Protein AF-A0A2P6VSI0-F1 (afdb_monomer)

Nearest PDB structures (foldseek):
  4owx-assembly1_A  TM=4.668E-01  e=5.238E-01  Homo sapiens
  6zs9-assembly1_A4  TM=4.949E-01  e=7.188E+00  Homo sapiens
  4uf7-assembly2_A  TM=3.707E-01  e=9.906E+00  Ghana virus

Radius of gyration: 21.73 Å; Cα contacts (8 Å, |Δi|>4): 404; chains: 1; bounding box: 49×88×44 Å

Organism: NCBI:txid554055

pLDDT: mean 84.74, std 21.22, range [31.88, 98.62]

Sequence (220 aa):
MTAAPVEAPEEAPRLLGRRLAQSPPSVPLLPSGTDPLSGAPPGAQIVTTTTTGAFPSDAQVKTSTALGGIATTCDKYDPGTGEWARDPSVRYDASGGSTPDAQAVSKLVQTICNGTAREAGKQVLDGIQAGGSQADVAVAALFQQAPSQCSNAGDDAYVTAADAVNTGAVADLQATQAFFTNLVAAANSVGLPMCMSIAVLDKEGKTVLDSFEYHTGTAL

Mean predicted aligned error: 9.61 Å

Foldseek 3Di:
DDDDDDDDDDDDDDDDDDDDDDDPPPDPDDDPDDPPPPPFDPFKDKDWPDDDDDDDQLKFKDKDKWWDDAWTFEWDQDLVVRDTHTDPPWIFWADAADDADPVLLVVLLCCLAPHDLLRSLVQLLVQLLVADSSLLSSLCNLPPPNCVPHPCSSVSSVVNNQCVQHVGGPVSVVSNVSSLSSNQSSCSNNGIWMKMKMFIGDNVSNDGPIMMMITGGDID

Solvent-accessible surface area (backbone atoms only — not comparable to full-atom values): 12160 Å² total; per-residue (Å²): 140,82,86,80,84,84,84,79,84,84,82,78,83,81,80,82,76,80,78,74,84,73,76,78,79,84,72,77,81,74,79,93,80,66,73,86,70,83,73,66,60,94,53,46,44,76,52,69,60,87,67,96,72,86,75,60,88,63,20,31,42,47,75,51,78,32,79,27,88,72,45,17,38,46,51,45,77,37,45,91,80,68,44,75,42,77,42,84,88,47,35,20,29,30,80,32,77,54,79,54,62,65,68,61,21,51,54,48,29,49,34,32,61,73,49,50,43,67,60,23,3,49,54,39,38,54,19,26,72,69,25,70,70,43,8,29,24,31,44,46,18,45,73,67,47,20,54,80,75,32,63,62,33,26,56,44,14,49,52,44,29,49,50,75,33,42,82,34,43,45,87,27,46,68,53,37,51,52,46,46,53,28,44,25,36,17,24,14,37,50,36,38,8,31,16,34,22,40,39,35,19,39,73,83,51,60,44,78,71,40,46,38,41,35,28,8,32,57,80,104

Secondary structure (DSSP, 8-state):
--PPP-PPPPPPPP-------PPPP------TTS-TTTTPPTT-EEEE----SPPPTT-EEEEEEEE-SS-B--EEEETTTTEEEE-TT--B---------HHHHHHHHHHHHHS-HHHHHHHHHHHHHH-HHHHHHHHIIIIIIHHHHSTTHHHHHHHHHHHTT-SSBGGGHHHHHHHHHHHHHHHHHTT--EEEEEEEE-TTS-SEEEEEEEESS-B-

Structure (mmCIF, N/CA/C/O backbone):
data_AF-A0A2P6VSI0-F1
#
_entry.id   AF-A0A2P6VSI0-F1
#
loop_
_atom_site.group_PDB
_atom_site.id
_atom_site.type_symbol
_atom_site.label_atom_id
_atom_site.label_alt_id
_atom_site.label_comp_id
_atom_site.label_asym_id
_atom_site.label_entity_id
_atom_site.label_seq_id
_atom_site.pdbx_PDB_ins_code
_atom_site.Cartn_x
_atom_site.Cartn_y
_atom_site.Cartn_z
_atom_site.occupancy
_atom_site.B_iso_or_equiv
_atom_site.auth_seq_id
_atom_site.auth_comp_id
_atom_site.auth_asym_id
_atom_site.auth_atom_id
_atom_site.pdbx_PDB_model_num
ATOM 1 N N . MET A 1 1 ? 17.417 65.107 12.292 1.00 56.34 1 MET A N 1
ATOM 2 C CA . MET A 1 1 ? 17.074 63.882 13.044 1.00 56.34 1 MET A CA 1
ATOM 3 C C . MET A 1 1 ? 17.463 62.720 12.155 1.00 56.34 1 MET A C 1
ATOM 5 O O . MET A 1 1 ? 16.783 62.472 11.172 1.00 56.34 1 MET A O 1
ATOM 9 N N . THR A 1 2 ? 18.626 62.129 12.411 1.00 56.50 2 THR A N 1
ATOM 10 C CA . THR A 1 2 ? 19.255 61.135 11.532 1.00 56.50 2 THR A CA 1
ATOM 11 C C . THR A 1 2 ? 19.196 59.799 12.261 1.00 56.50 2 THR A C 1
ATOM 13 O O . THR A 1 2 ? 19.748 59.686 13.352 1.00 56.50 2 THR A O 1
ATOM 16 N N . ALA A 1 3 ? 18.450 58.837 11.719 1.00 53.09 3 ALA A N 1
ATOM 17 C CA . ALA A 1 3 ? 18.319 57.506 12.302 1.00 53.09 3 ALA A CA 1
ATOM 18 C C . ALA A 1 3 ? 19.607 56.702 12.067 1.00 53.09 3 ALA A C 1
ATOM 20 O O . ALA A 1 3 ? 20.130 56.684 10.953 1.00 53.09 3 ALA A O 1
ATOM 21 N N . ALA A 1 4 ? 20.121 56.073 13.124 1.00 62.62 4 ALA A N 1
ATOM 22 C CA . ALA A 1 4 ? 21.254 55.158 13.054 1.00 62.62 4 ALA A CA 1
ATOM 23 C C . ALA A 1 4 ? 20.819 53.796 12.470 1.00 62.62 4 ALA A C 1
ATOM 25 O O . ALA A 1 4 ? 19.675 53.385 12.692 1.00 62.62 4 ALA A O 1
ATOM 26 N N . PRO A 1 5 ? 21.697 53.093 11.732 1.00 64.00 5 PRO A N 1
ATOM 27 C CA . PRO A 1 5 ? 21.398 51.773 11.190 1.00 64.00 5 PRO A CA 1
ATOM 28 C C . PRO A 1 5 ? 21.430 50.698 12.285 1.00 64.00 5 PRO A C 1
ATOM 30 O O . PRO A 1 5 ? 22.286 50.711 13.166 1.00 64.00 5 PRO A O 1
ATOM 33 N N . VAL A 1 6 ? 20.476 49.771 12.211 1.00 67.88 6 VAL A N 1
ATOM 34 C CA . VAL A 1 6 ? 20.381 48.577 13.060 1.00 67.88 6 VAL A CA 1
ATOM 35 C C . VAL A 1 6 ? 21.291 47.501 12.464 1.00 67.88 6 VAL A C 1
ATOM 37 O O . VAL A 1 6 ? 21.036 47.030 11.356 1.00 67.88 6 VAL A O 1
ATOM 40 N N . GLU A 1 7 ? 22.357 47.136 13.177 1.00 60.75 7 GLU A N 1
ATOM 41 C CA . GLU A 1 7 ? 23.198 45.980 12.847 1.00 60.75 7 GLU A CA 1
ATOM 42 C C . GLU A 1 7 ? 22.437 44.673 13.118 1.00 60.75 7 GLU A C 1
ATOM 44 O O . GLU A 1 7 ? 21.821 44.492 14.171 1.00 60.75 7 GLU A O 1
ATOM 49 N N . ALA A 1 8 ? 22.460 43.770 12.137 1.00 61.88 8 ALA A N 1
ATOM 50 C CA . ALA A 1 8 ? 21.899 42.428 12.239 1.00 61.88 8 ALA A CA 1
ATOM 51 C C . ALA A 1 8 ? 22.848 41.503 13.031 1.00 61.88 8 ALA A C 1
ATOM 53 O O . ALA A 1 8 ? 24.065 41.651 12.912 1.00 61.88 8 ALA A O 1
ATOM 54 N N . PRO A 1 9 ? 22.328 40.540 13.815 1.00 57.38 9 PRO A N 1
ATOM 55 C CA . PRO A 1 9 ? 23.164 39.625 14.579 1.00 57.38 9 PRO A CA 1
ATOM 56 C C . PRO A 1 9 ? 23.866 38.593 13.686 1.00 57.38 9 PRO A C 1
ATOM 58 O O . PRO A 1 9 ? 23.264 37.974 12.809 1.00 57.38 9 PRO A O 1
ATOM 61 N N . GLU A 1 10 ? 25.153 38.423 13.974 1.00 54.06 10 GLU A N 1
ATOM 62 C CA . GLU A 1 10 ? 26.110 37.489 13.390 1.00 54.06 10 GLU A CA 1
ATOM 63 C C . GLU A 1 10 ? 25.661 36.025 13.588 1.00 54.06 10 GLU A C 1
ATOM 65 O O . GLU A 1 10 ? 25.409 35.570 14.707 1.00 54.06 10 GLU A O 1
ATOM 70 N N . GLU A 1 11 ? 25.522 35.289 12.484 1.00 41.94 11 GLU A N 1
ATOM 71 C CA . GLU A 1 11 ? 25.089 33.891 12.455 1.00 41.94 11 GLU A CA 1
ATOM 72 C C . GLU A 1 11 ? 26.243 32.967 12.891 1.00 41.94 11 GLU A C 1
ATOM 74 O O . GLU A 1 11 ? 27.311 32.939 12.278 1.00 41.94 11 GLU A O 1
ATOM 79 N N . ALA A 1 12 ? 26.041 32.199 13.965 1.00 48.06 12 ALA A N 1
ATOM 80 C CA . ALA A 1 12 ? 27.044 31.275 14.490 1.00 48.06 12 ALA A CA 1
ATOM 81 C C . ALA A 1 12 ? 27.257 30.050 13.565 1.00 48.06 12 ALA A C 1
ATOM 83 O O . ALA A 1 12 ? 26.292 29.509 13.013 1.00 48.06 12 ALA A O 1
ATOM 84 N N . PRO A 1 13 ? 28.496 29.536 13.433 1.00 43.06 13 PRO A N 1
ATOM 85 C CA . PRO A 1 13 ? 28.803 28.416 12.551 1.00 43.06 13 PRO A CA 1
ATOM 86 C C . PRO A 1 13 ? 28.188 27.099 13.051 1.00 43.06 13 PRO A C 1
ATOM 88 O O . PRO A 1 13 ? 28.445 26.637 14.165 1.00 43.06 13 PRO A O 1
ATOM 91 N N . ARG A 1 14 ? 27.395 26.455 12.184 1.00 40.69 14 ARG A N 1
ATOM 92 C CA . ARG A 1 14 ? 26.835 25.115 12.403 1.00 40.69 14 ARG A CA 1
ATOM 93 C C . ARG A 1 14 ? 27.952 24.067 12.438 1.00 40.69 14 ARG A C 1
ATOM 95 O O . ARG A 1 14 ? 28.618 23.810 11.437 1.00 40.69 14 ARG A O 1
ATOM 102 N N . LEU A 1 15 ? 28.114 23.426 13.593 1.00 34.75 15 LEU A N 1
ATOM 103 C CA . LEU A 1 15 ? 28.969 22.256 13.785 1.00 34.75 15 LEU A CA 1
ATOM 104 C C . LEU A 1 15 ? 28.468 21.078 12.933 1.00 34.75 15 LEU A C 1
ATOM 106 O O . LEU A 1 15 ? 27.416 20.494 13.194 1.00 34.75 15 LEU A O 1
ATOM 110 N N . LEU A 1 16 ? 29.260 20.716 11.924 1.00 36.34 16 LEU A N 1
ATOM 111 C CA . LEU A 1 16 ? 29.156 19.471 11.165 1.00 36.34 16 LEU A CA 1
ATOM 112 C C . LEU A 1 16 ? 29.452 18.281 12.090 1.00 36.34 16 LEU A C 1
ATOM 114 O O . LEU A 1 16 ? 30.600 17.888 12.300 1.00 36.34 16 LEU A O 1
ATOM 118 N N . GLY A 1 17 ? 28.394 17.697 12.649 1.00 33.34 17 GLY A N 1
ATOM 119 C CA . GLY A 1 17 ? 28.451 16.412 13.334 1.00 33.34 17 GLY A CA 1
ATOM 120 C C . GLY A 1 17 ? 28.783 15.292 12.348 1.00 33.34 17 GLY A C 1
ATOM 121 O O . GLY A 1 17 ? 27.955 14.913 11.520 1.00 33.34 17 GLY A O 1
ATOM 122 N N . ARG A 1 18 ? 30.000 14.748 12.455 1.00 33.41 18 ARG A N 1
ATOM 123 C CA . ARG A 1 18 ? 30.414 13.476 11.846 1.00 33.41 18 ARG A CA 1
ATOM 124 C C . ARG A 1 18 ? 29.395 12.385 12.198 1.00 33.41 18 ARG A C 1
ATOM 126 O O . ARG A 1 18 ? 29.361 11.919 13.334 1.00 33.41 18 ARG A O 1
ATOM 133 N N . ARG A 1 19 ? 28.601 11.939 11.220 1.00 35.75 19 ARG A N 1
ATOM 134 C CA . ARG A 1 19 ? 27.904 10.651 11.304 1.00 35.75 19 ARG A CA 1
ATOM 135 C C . ARG A 1 19 ? 28.957 9.554 11.196 1.00 35.75 19 ARG A C 1
ATOM 137 O O . ARG A 1 19 ? 29.567 9.378 10.146 1.00 35.75 19 ARG A O 1
ATOM 144 N N . LEU A 1 20 ? 29.194 8.849 12.297 1.00 37.31 20 LEU A N 1
ATOM 145 C CA . LEU A 1 20 ? 29.837 7.543 12.251 1.00 37.31 20 LE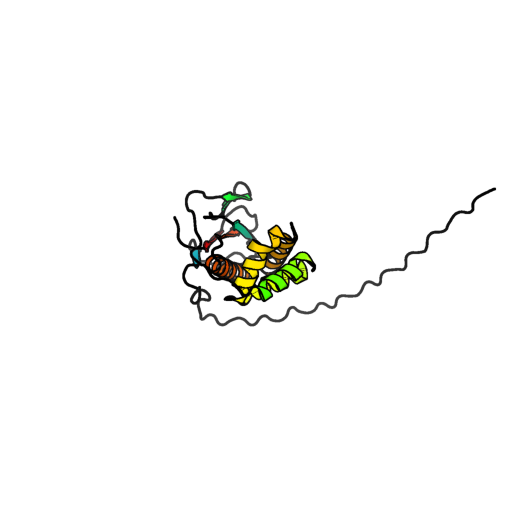U A CA 1
ATOM 146 C C . LEU A 1 20 ? 28.913 6.622 11.449 1.00 37.31 20 LEU A C 1
ATOM 148 O O . LEU A 1 20 ? 27.721 6.539 11.748 1.00 37.31 20 LEU A O 1
ATOM 152 N N . ALA A 1 21 ? 29.452 5.984 10.412 1.00 34.09 21 ALA A N 1
ATOM 153 C CA . ALA A 1 21 ? 28.763 4.936 9.680 1.00 34.09 21 ALA A CA 1
ATOM 154 C C . ALA A 1 21 ? 28.427 3.807 10.665 1.00 34.09 21 ALA A C 1
ATOM 156 O O . ALA A 1 21 ? 29.306 3.055 11.083 1.00 34.09 21 ALA A O 1
ATOM 157 N N . GLN A 1 22 ? 27.167 3.733 11.089 1.00 33.56 22 GLN A N 1
ATOM 158 C CA . GLN A 1 22 ? 26.636 2.531 11.710 1.00 33.56 22 GLN A CA 1
ATOM 159 C C . GLN A 1 22 ? 26.494 1.500 10.597 1.00 33.56 22 GLN A C 1
ATOM 161 O O . GLN A 1 22 ? 25.770 1.728 9.628 1.00 33.56 22 GLN A O 1
ATOM 166 N N . SER A 1 23 ? 27.223 0.393 10.722 1.00 33.06 23 SER A N 1
ATOM 167 C CA . SER A 1 23 ? 26.984 -0.790 9.904 1.00 33.06 23 SER A CA 1
ATOM 168 C C . SER A 1 23 ? 25.500 -1.158 9.995 1.00 33.06 23 SER A C 1
ATOM 170 O O . SER A 1 23 ? 24.951 -1.128 11.104 1.00 33.06 23 SER A O 1
ATOM 172 N N . PRO A 1 24 ? 24.836 -1.486 8.874 1.00 36.12 24 PRO A N 1
ATOM 173 C CA . PRO A 1 24 ? 23.462 -1.957 8.923 1.00 36.12 24 PRO A CA 1
ATOM 174 C C . PRO A 1 24 ? 23.392 -3.198 9.827 1.00 36.12 24 PRO A C 1
ATOM 176 O O . PRO A 1 24 ? 24.322 -4.013 9.811 1.00 36.12 24 PRO A O 1
ATOM 179 N N . PRO A 1 25 ? 22.336 -3.347 10.645 1.00 38.03 25 PRO A N 1
ATOM 180 C CA . PRO A 1 25 ? 22.135 -4.573 11.398 1.00 38.03 25 PRO A CA 1
ATOM 181 C C . PRO A 1 25 ? 22.060 -5.743 10.415 1.00 38.03 25 PRO A C 1
ATOM 183 O O . PRO A 1 25 ? 21.325 -5.689 9.430 1.00 38.03 25 PRO A O 1
ATOM 186 N N . SER A 1 26 ? 22.836 -6.794 10.676 1.00 32.06 26 SER A N 1
ATOM 187 C CA . SER A 1 26 ? 22.746 -8.048 9.937 1.00 32.06 26 SER A CA 1
ATOM 188 C C . SER A 1 26 ? 21.328 -8.598 10.083 1.00 32.06 26 SER A C 1
ATOM 190 O O . SER A 1 26 ? 20.954 -9.071 11.157 1.00 32.06 26 SER A O 1
ATOM 192 N N . VAL A 1 27 ? 20.532 -8.507 9.019 1.00 37.84 27 VAL A N 1
ATOM 193 C CA . VAL A 1 27 ? 19.222 -9.156 8.950 1.00 37.84 27 VAL A CA 1
ATOM 194 C C . VAL A 1 27 ? 19.474 -10.668 8.960 1.00 37.84 27 VAL A C 1
ATOM 196 O O . VAL A 1 27 ? 20.244 -11.151 8.125 1.00 37.84 27 VAL A O 1
ATOM 199 N N . PRO A 1 28 ? 18.897 -11.432 9.902 1.00 34.00 28 PRO A N 1
ATOM 200 C CA . PRO A 1 28 ? 18.995 -12.882 9.873 1.00 34.00 28 PRO A CA 1
ATOM 201 C C . PRO A 1 28 ? 18.396 -13.391 8.559 1.00 34.00 28 PRO A C 1
ATOM 203 O O . PRO A 1 28 ? 17.243 -13.093 8.250 1.00 34.00 28 PRO A O 1
ATOM 206 N N . LEU A 1 29 ? 19.171 -14.159 7.793 1.00 31.88 29 LEU A N 1
ATOM 207 C CA . LEU A 1 29 ? 18.649 -14.951 6.682 1.00 31.88 29 LEU A CA 1
ATOM 208 C C . LEU A 1 29 ? 17.571 -15.887 7.241 1.00 31.88 29 LEU A C 1
ATOM 210 O O . LEU A 1 29 ? 17.874 -16.805 8.005 1.00 31.88 29 LEU A O 1
ATOM 214 N N . LEU A 1 30 ? 16.310 -15.614 6.901 1.00 35.38 30 LEU A N 1
ATOM 215 C CA . LEU A 1 30 ? 15.195 -16.495 7.226 1.00 35.38 30 LEU A CA 1
ATOM 216 C C . LEU A 1 30 ? 15.408 -17.856 6.540 1.00 35.38 30 LEU A C 1
ATOM 218 O O . LEU A 1 30 ? 15.868 -17.901 5.395 1.00 35.38 30 LEU A O 1
ATOM 222 N N . PRO A 1 31 ? 15.093 -18.972 7.219 1.00 34.22 31 PRO A N 1
ATOM 223 C CA . PRO A 1 31 ? 15.230 -20.301 6.645 1.00 34.22 31 PRO A CA 1
ATOM 224 C C . PRO A 1 31 ? 14.341 -20.445 5.405 1.00 34.22 31 PRO A C 1
ATOM 226 O O . PRO A 1 31 ? 13.139 -20.182 5.442 1.00 34.22 31 PRO A O 1
ATOM 229 N N . SER A 1 32 ? 14.937 -20.903 4.307 1.00 42.91 32 SER A N 1
ATOM 230 C CA . SER A 1 32 ? 14.236 -21.323 3.094 1.00 42.91 32 SER A CA 1
ATOM 231 C C . SER A 1 32 ? 13.395 -22.565 3.413 1.00 42.91 32 SER A C 1
ATOM 233 O O . SER A 1 32 ? 13.908 -23.680 3.356 1.00 42.91 32 SER A O 1
ATOM 235 N N . GLY A 1 33 ? 12.139 -22.409 3.843 1.00 42.50 33 GLY A N 1
ATOM 236 C CA . GLY A 1 33 ? 11.370 -23.591 4.255 1.00 42.50 33 GLY A CA 1
ATOM 237 C C . GLY A 1 33 ? 9.879 -23.458 4.544 1.00 42.50 33 GLY A C 1
ATOM 238 O O . GLY A 1 33 ? 9.234 -24.484 4.726 1.00 42.50 33 GLY A O 1
ATOM 239 N N . THR A 1 34 ? 9.292 -22.266 4.550 1.00 39.78 34 THR A N 1
ATOM 240 C CA . THR A 1 34 ? 7.833 -22.120 4.658 1.00 39.78 34 THR A CA 1
ATOM 241 C C . THR A 1 34 ? 7.395 -21.033 3.707 1.00 39.78 34 THR A C 1
ATOM 243 O O . THR A 1 34 ? 7.845 -19.900 3.849 1.00 39.78 34 THR A O 1
ATOM 246 N N . ASP A 1 35 ? 6.558 -21.397 2.740 1.00 45.72 35 ASP A N 1
ATOM 247 C CA . ASP A 1 35 ? 5.912 -20.458 1.833 1.00 45.72 35 ASP A CA 1
ATOM 248 C C . ASP A 1 35 ? 5.174 -19.415 2.695 1.00 45.72 35 ASP A C 1
ATOM 250 O O . ASP A 1 35 ? 4.206 -19.775 3.378 1.00 45.72 35 ASP A O 1
ATOM 254 N N . PRO A 1 36 ? 5.656 -18.159 2.776 1.00 45.22 36 PRO A N 1
ATOM 255 C CA . PRO A 1 36 ? 5.111 -17.159 3.698 1.00 45.22 36 PRO A CA 1
ATOM 256 C C . PRO A 1 36 ? 3.646 -16.812 3.382 1.00 45.22 36 PRO A C 1
ATOM 258 O O . PRO A 1 36 ? 2.992 -16.125 4.161 1.00 45.22 36 PRO A O 1
ATOM 261 N N . LEU A 1 37 ? 3.118 -17.326 2.269 1.00 47.59 37 LEU A N 1
ATOM 262 C CA . LEU A 1 37 ? 1.754 -17.139 1.794 1.00 47.59 37 LEU A CA 1
ATOM 263 C C . LEU A 1 37 ? 0.749 -18.170 2.339 1.00 47.59 37 LEU A C 1
ATOM 265 O O . LEU A 1 37 ? -0.454 -17.998 2.164 1.00 47.59 37 LEU A O 1
ATOM 269 N N . SER A 1 38 ? 1.193 -19.219 3.042 1.00 46.41 38 SER A N 1
ATOM 270 C CA . SER A 1 38 ? 0.311 -20.318 3.489 1.00 46.41 38 SER A CA 1
ATOM 271 C C . SER A 1 38 ? -0.606 -19.972 4.685 1.00 46.41 38 SER A C 1
ATOM 273 O O . SER A 1 38 ? -1.331 -20.824 5.192 1.00 46.41 38 SER A O 1
ATOM 275 N N . GLY A 1 39 ? -0.586 -18.718 5.155 1.00 47.03 39 GLY A N 1
ATOM 276 C CA . GLY A 1 39 ? -1.391 -18.228 6.283 1.00 47.03 39 GLY A CA 1
ATOM 277 C C . GLY A 1 39 ? -2.347 -17.080 5.949 1.00 47.03 39 GLY A C 1
ATOM 278 O O . GLY A 1 39 ? -2.861 -16.453 6.875 1.00 47.03 39 GLY A O 1
ATOM 279 N N . ALA A 1 40 ? -2.563 -16.764 4.666 1.00 51.66 40 ALA A N 1
ATOM 280 C CA . ALA A 1 40 ? -3.455 -15.672 4.288 1.00 51.66 40 ALA A CA 1
ATOM 281 C C . ALA A 1 40 ? -4.892 -15.943 4.789 1.00 51.66 40 ALA A C 1
ATOM 283 O O . ALA A 1 40 ? -5.400 -17.058 4.624 1.00 51.66 40 ALA A O 1
ATOM 284 N N . PRO A 1 41 ? -5.566 -14.960 5.417 1.00 54.00 41 PRO A N 1
ATOM 285 C CA . PRO A 1 41 ? -6.951 -15.128 5.832 1.00 54.00 41 PRO A CA 1
ATOM 286 C C . PRO A 1 41 ? -7.857 -15.392 4.616 1.00 54.00 41 PRO A C 1
ATOM 288 O O . PRO A 1 41 ? -7.562 -14.929 3.510 1.00 54.00 41 PRO A O 1
ATOM 291 N N . PRO A 1 42 ? -8.975 -16.121 4.801 1.00 56.69 42 PRO A N 1
ATOM 292 C CA . PRO A 1 42 ? -9.879 -16.448 3.708 1.00 56.69 42 PRO A CA 1
ATOM 293 C C . PRO A 1 42 ? -10.358 -15.177 2.986 1.00 56.69 42 PRO A C 1
ATOM 295 O O . PRO A 1 42 ? -10.942 -14.290 3.607 1.00 56.69 42 PRO A O 1
ATOM 298 N N . GLY A 1 43 ? -10.123 -15.104 1.673 1.00 60.28 43 GLY A N 1
ATOM 299 C CA . GLY A 1 43 ? -10.679 -14.067 0.794 1.00 60.28 43 GLY A CA 1
ATOM 300 C C . GLY A 1 43 ? -9.691 -13.031 0.253 1.00 60.28 43 GLY A C 1
ATOM 301 O O . GLY A 1 43 ? -10.039 -12.362 -0.711 1.00 60.28 43 GLY A O 1
ATOM 302 N N . ALA A 1 44 ? -8.471 -12.921 0.786 1.00 67.12 44 ALA A N 1
ATOM 303 C CA . ALA A 1 44 ? -7.405 -12.197 0.088 1.00 67.12 44 ALA A CA 1
ATOM 304 C C . ALA A 1 44 ? -6.799 -13.112 -0.980 1.00 67.12 44 ALA A C 1
ATOM 306 O O . ALA A 1 44 ? -6.392 -14.233 -0.670 1.00 67.12 44 ALA A O 1
ATOM 307 N N . GLN A 1 45 ? -6.765 -12.654 -2.228 1.00 75.75 45 GLN A N 1
ATOM 308 C CA . GLN A 1 45 ? -6.203 -13.422 -3.335 1.00 75.75 45 GLN A CA 1
ATOM 309 C C . GLN A 1 45 ? -4.928 -12.746 -3.830 1.00 75.75 45 GLN A C 1
ATOM 311 O O . GLN A 1 45 ? -4.846 -11.519 -3.926 1.00 75.75 45 GLN A O 1
ATOM 316 N N . ILE A 1 46 ? -3.935 -13.575 -4.138 1.00 76.00 46 ILE A N 1
ATOM 317 C CA . ILE A 1 46 ? -2.698 -13.160 -4.790 1.00 76.00 46 ILE A CA 1
ATOM 318 C C . ILE A 1 46 ? -2.725 -13.784 -6.174 1.00 76.00 46 ILE A C 1
ATOM 320 O O . ILE A 1 46 ? -2.698 -15.010 -6.306 1.00 76.00 46 ILE A O 1
ATOM 324 N N . VAL A 1 47 ? -2.785 -12.943 -7.201 1.00 74.31 47 VAL A N 1
ATOM 325 C CA . VAL A 1 47 ? -2.641 -13.389 -8.583 1.00 74.31 47 VAL A CA 1
ATOM 326 C C . VAL A 1 47 ? -1.221 -13.064 -9.017 1.00 74.31 47 VAL A C 1
ATOM 328 O O . VAL A 1 47 ? -0.853 -11.908 -9.219 1.00 74.31 47 VAL A O 1
ATOM 331 N N . THR A 1 48 ? -0.411 -14.111 -9.145 1.00 67.81 48 THR A N 1
ATOM 332 C CA . THR A 1 48 ? 0.948 -14.014 -9.680 1.00 67.81 48 THR A CA 1
ATOM 333 C C . THR A 1 48 ? 0.939 -14.458 -11.134 1.00 67.81 48 THR A C 1
ATOM 335 O O . THR A 1 48 ? 0.634 -15.618 -11.428 1.00 67.81 48 THR A O 1
ATOM 338 N N . THR A 1 49 ? 1.326 -13.578 -12.057 1.00 62.88 49 THR A N 1
ATOM 339 C CA . THR A 1 49 ? 1.726 -14.019 -13.397 1.00 62.88 49 THR A CA 1
ATOM 340 C C . THR A 1 49 ? 3.073 -14.715 -13.264 1.00 62.88 49 THR A C 1
ATOM 342 O O . THR A 1 49 ? 4.032 -14.136 -12.790 1.00 62.88 49 THR A O 1
ATOM 345 N N . THR A 1 50 ? 3.148 -16.011 -13.547 1.00 49.62 50 THR A N 1
ATOM 346 C CA . THR A 1 50 ? 4.310 -16.814 -13.150 1.00 49.62 50 THR A CA 1
ATOM 347 C C . THR A 1 50 ? 5.568 -16.439 -13.939 1.00 49.62 50 THR A C 1
ATOM 349 O O . THR A 1 50 ? 5.696 -16.835 -15.097 1.00 49.62 50 THR A O 1
ATOM 352 N N . THR A 1 51 ? 6.542 -15.791 -13.293 1.00 57.50 51 THR A N 1
ATOM 353 C CA . THR A 1 51 ? 7.932 -15.762 -13.773 1.00 57.50 51 THR A CA 1
ATOM 354 C C . THR A 1 51 ? 8.809 -16.625 -12.874 1.00 57.50 51 THR A C 1
ATOM 356 O O . THR A 1 51 ? 8.995 -16.371 -11.688 1.00 57.50 51 THR A O 1
ATOM 359 N N . THR A 1 52 ? 9.352 -17.703 -13.437 1.00 56.94 52 THR A N 1
ATOM 360 C CA . THR A 1 52 ? 10.286 -18.599 -12.746 1.00 56.94 52 THR A CA 1
ATOM 361 C C . THR A 1 52 ? 11.715 -18.126 -13.023 1.00 56.94 52 THR A C 1
ATOM 363 O O . THR A 1 52 ? 12.352 -18.585 -13.967 1.00 56.94 52 THR A O 1
ATOM 366 N N . GLY A 1 53 ? 12.227 -17.167 -12.245 1.00 75.56 53 GLY A N 1
ATOM 367 C CA . GLY A 1 53 ? 13.596 -16.668 -12.418 1.00 75.56 53 GLY A CA 1
ATOM 368 C C . GLY A 1 53 ? 14.020 -15.640 -11.370 1.00 75.56 53 GLY A C 1
ATOM 369 O O . GLY A 1 53 ? 13.186 -14.960 -10.785 1.00 75.56 53 GLY A O 1
ATOM 370 N N . ALA A 1 54 ? 15.328 -15.533 -11.124 1.00 88.69 54 ALA A N 1
ATOM 371 C CA . ALA A 1 54 ? 15.883 -14.438 -10.332 1.00 88.69 54 ALA A CA 1
ATOM 372 C C . ALA A 1 54 ? 15.858 -13.140 -11.152 1.00 88.69 54 ALA A C 1
ATOM 374 O O . ALA A 1 54 ? 16.261 -13.136 -12.317 1.00 88.69 54 ALA A O 1
ATOM 375 N N . PHE A 1 55 ? 15.421 -12.041 -10.539 1.00 94.81 55 PHE A N 1
ATOM 376 C CA . PHE A 1 55 ? 15.462 -10.724 -11.170 1.00 94.81 55 PHE A CA 1
ATOM 377 C C . PHE A 1 55 ? 16.895 -10.164 -11.216 1.00 94.81 55 PHE A C 1
ATOM 379 O O . PHE A 1 55 ? 17.687 -10.434 -10.305 1.00 94.81 55 PHE A O 1
ATOM 386 N N . PRO A 1 56 ? 17.246 -9.358 -12.237 1.00 96.38 56 PRO A N 1
ATOM 387 C CA . PRO A 1 56 ? 18.467 -8.556 -12.221 1.00 96.38 56 PRO A CA 1
ATOM 388 C C . PRO A 1 56 ? 18.529 -7.672 -10.970 1.00 96.38 56 PRO A C 1
ATOM 390 O O . PRO A 1 56 ? 17.516 -7.113 -10.562 1.00 96.38 56 PRO A O 1
ATOM 393 N N . SER A 1 57 ? 19.707 -7.500 -10.366 1.00 96.56 57 SER A N 1
ATOM 394 C CA . SER A 1 57 ? 19.858 -6.700 -9.137 1.00 96.56 57 SER A CA 1
ATOM 395 C C . SER A 1 57 ? 19.566 -5.206 -9.322 1.00 96.56 57 SER A C 1
ATOM 397 O O . SER A 1 57 ? 19.398 -4.492 -8.340 1.00 96.56 57 SER A O 1
ATOM 399 N N . ASP A 1 58 ? 19.564 -4.732 -10.567 1.00 97.25 58 ASP A N 1
ATOM 400 C CA . ASP A 1 58 ? 19.236 -3.367 -10.978 1.00 97.25 58 ASP A CA 1
ATOM 401 C C . ASP A 1 58 ? 17.800 -3.225 -11.517 1.00 97.25 58 ASP A C 1
ATOM 403 O O . ASP A 1 58 ? 17.445 -2.166 -12.035 1.00 97.25 58 ASP A O 1
ATOM 407 N N . ALA A 1 59 ? 16.969 -4.263 -11.379 1.00 97.69 59 ALA A N 1
ATOM 408 C CA . ALA A 1 59 ? 15.541 -4.177 -11.650 1.00 97.69 59 ALA A CA 1
ATOM 409 C C . ALA A 1 59 ? 14.849 -3.194 -10.690 1.00 97.69 59 ALA A C 1
ATOM 411 O O . ALA A 1 59 ? 15.247 -3.028 -9.530 1.00 97.69 59 ALA A O 1
ATOM 412 N N . GLN A 1 60 ? 13.788 -2.561 -11.185 1.00 97.94 60 GLN A N 1
ATOM 413 C CA . GLN A 1 60 ? 13.004 -1.578 -10.441 1.00 97.94 60 GLN A CA 1
ATOM 414 C C . GLN A 1 60 ? 11.667 -2.172 -10.001 1.00 97.94 60 GLN A C 1
ATOM 416 O O . GLN A 1 60 ? 11.061 -2.952 -10.729 1.00 97.94 60 GLN A O 1
ATOM 421 N N . VAL A 1 61 ? 11.172 -1.756 -8.841 1.00 97.75 61 VAL A N 1
ATOM 422 C CA . VAL A 1 61 ? 9.844 -2.106 -8.331 1.00 97.75 61 VAL A CA 1
ATOM 423 C C . VAL A 1 61 ? 8.974 -0.858 -8.356 1.00 97.75 61 VAL A C 1
ATOM 425 O O . VAL A 1 61 ? 9.308 0.159 -7.752 1.00 97.75 61 VAL A O 1
ATOM 428 N N . LYS A 1 62 ? 7.836 -0.927 -9.045 1.00 97.94 62 LYS A N 1
ATOM 429 C CA . LYS A 1 62 ? 6.800 0.110 -9.001 1.00 97.94 62 LYS A CA 1
ATOM 430 C C . LYS A 1 62 ? 5.521 -0.460 -8.433 1.00 97.94 62 LYS A C 1
ATOM 432 O O . LYS A 1 62 ? 5.207 -1.626 -8.657 1.00 97.94 62 LYS A O 1
ATOM 437 N N . THR A 1 63 ? 4.761 0.385 -7.752 1.00 98.06 63 THR A N 1
ATOM 438 C CA . THR A 1 63 ? 3.498 -0.006 -7.137 1.00 98.06 63 THR A CA 1
ATOM 439 C C . THR A 1 63 ? 2.345 0.913 -7.526 1.00 98.06 63 THR A C 1
ATOM 441 O O . THR A 1 63 ? 2.558 2.080 -7.858 1.00 98.06 63 THR A O 1
ATOM 444 N N . SER A 1 64 ? 1.126 0.376 -7.475 1.00 97.75 64 SER A N 1
ATOM 445 C CA . SER A 1 64 ? -0.126 1.139 -7.498 1.00 97.75 64 SER A CA 1
ATOM 446 C C . SER A 1 64 ? -1.066 0.666 -6.394 1.00 97.75 64 SER A C 1
ATOM 448 O O . SER A 1 64 ? -0.947 -0.448 -5.878 1.00 97.75 64 SER A O 1
ATOM 450 N N . THR A 1 65 ? -2.011 1.522 -6.020 1.00 97.31 65 THR A N 1
ATOM 451 C CA . THR A 1 65 ? -3.061 1.234 -5.043 1.00 97.31 65 THR A CA 1
ATOM 452 C C . THR A 1 65 ? -4.363 1.870 -5.502 1.00 97.31 65 THR A C 1
ATOM 454 O O . THR A 1 65 ? -4.434 3.076 -5.723 1.00 97.31 65 THR A O 1
ATOM 457 N N . ALA A 1 66 ? -5.405 1.053 -5.612 1.00 96.88 66 ALA A N 1
ATOM 458 C CA . ALA A 1 66 ? -6.731 1.449 -6.049 1.00 96.88 66 ALA A CA 1
ATOM 459 C C . ALA A 1 66 ? -7.776 1.074 -4.992 1.00 96.88 66 ALA A C 1
ATOM 461 O O . ALA A 1 66 ? -7.948 -0.095 -4.640 1.00 96.88 66 ALA A O 1
ATOM 462 N N . LEU A 1 67 ? -8.515 2.078 -4.525 1.00 95.62 67 LEU A N 1
ATOM 463 C C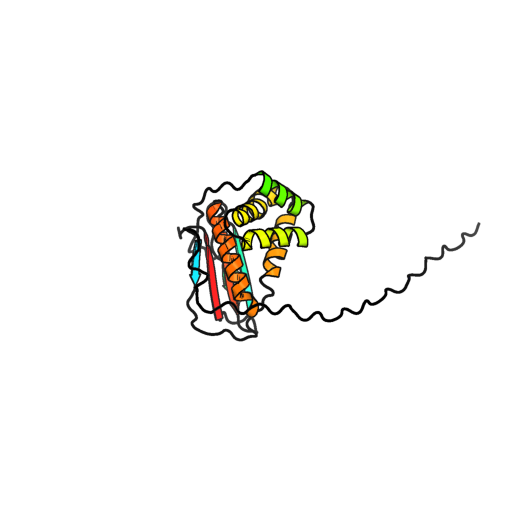A . LEU A 1 67 ? -9.619 1.930 -3.579 1.00 95.62 67 LEU A CA 1
ATOM 464 C C . LEU A 1 67 ? -10.959 2.086 -4.299 1.00 95.62 67 LEU A C 1
ATOM 466 O O . LEU A 1 67 ? -11.106 2.928 -5.189 1.00 95.62 67 LEU A O 1
ATOM 470 N N . GLY A 1 68 ? -11.947 1.299 -3.885 1.00 93.12 68 GLY A N 1
ATOM 471 C CA . GLY A 1 68 ? -13.313 1.365 -4.391 1.00 93.12 68 GLY A CA 1
ATOM 472 C C . GLY A 1 68 ? -14.334 1.496 -3.265 1.00 93.12 68 GLY A C 1
ATOM 473 O O . GLY A 1 68 ? -14.095 1.063 -2.146 1.00 93.12 68 GLY A O 1
ATOM 474 N N . GLY A 1 69 ? -15.496 2.082 -3.567 1.00 91.88 69 GLY A N 1
ATOM 475 C CA . GLY A 1 69 ? -16.612 2.130 -2.612 1.00 91.88 69 GLY A CA 1
ATOM 476 C C . GLY A 1 69 ? -17.388 0.812 -2.539 1.00 91.88 69 GLY A C 1
ATOM 477 O O . GLY A 1 69 ? -17.645 0.305 -1.457 1.00 91.88 69 GLY A O 1
ATOM 478 N N . ILE A 1 70 ? -17.758 0.258 -3.700 1.00 91.88 70 ILE A N 1
ATOM 479 C CA . ILE A 1 70 ? -18.490 -1.024 -3.813 1.00 91.88 70 ILE A CA 1
ATOM 480 C C . ILE A 1 70 ? -17.573 -2.125 -4.345 1.00 91.88 70 ILE A C 1
ATOM 482 O O . ILE A 1 70 ? -17.582 -3.247 -3.860 1.00 91.88 70 ILE A O 1
ATOM 486 N N . ALA A 1 71 ? -16.785 -1.790 -5.362 1.00 94.56 71 ALA A N 1
ATOM 487 C CA . ALA A 1 71 ? -15.783 -2.664 -5.940 1.00 94.56 71 ALA A CA 1
ATOM 488 C C . ALA A 1 71 ? -14.652 -1.808 -6.510 1.00 94.56 71 ALA A C 1
ATOM 490 O O . ALA A 1 71 ? -14.859 -0.628 -6.816 1.00 94.56 71 ALA A O 1
ATOM 491 N N . THR A 1 72 ? -13.492 -2.419 -6.688 1.00 96.00 72 THR A N 1
ATOM 492 C CA . THR A 1 72 ? -12.281 -1.806 -7.239 1.00 96.00 72 THR A CA 1
ATOM 493 C C . THR A 1 72 ? -11.738 -2.639 -8.399 1.00 96.00 72 THR A C 1
ATOM 495 O O . THR A 1 72 ? -12.268 -3.701 -8.708 1.00 96.00 72 THR A O 1
ATOM 498 N N . THR A 1 73 ? -10.700 -2.149 -9.058 1.00 95.62 73 THR A N 1
ATOM 499 C CA . THR A 1 73 ? -10.011 -2.796 -10.180 1.00 95.62 73 THR A CA 1
ATOM 500 C C . THR A 1 73 ? -8.517 -2.634 -9.964 1.00 95.62 73 THR A C 1
ATOM 502 O O . THR A 1 73 ? -8.089 -1.572 -9.505 1.00 95.62 73 THR A O 1
ATOM 505 N N . CYS A 1 74 ? -7.728 -3.636 -10.328 1.00 95.25 74 CYS A N 1
ATOM 506 C CA . CYS A 1 74 ? -6.278 -3.509 -10.309 1.00 95.25 74 CYS A CA 1
ATOM 507 C C . CYS A 1 74 ? -5.802 -2.613 -11.454 1.00 95.25 74 CYS A C 1
ATOM 509 O O . CYS A 1 74 ? -6.391 -2.595 -12.540 1.00 95.25 74 CYS A O 1
ATOM 511 N N . ASP A 1 75 ? -4.735 -1.859 -11.206 1.00 96.06 75 ASP A N 1
ATOM 512 C CA . ASP A 1 75 ? -4.059 -1.133 -12.274 1.00 96.06 75 ASP A CA 1
ATOM 513 C C . ASP A 1 75 ? -2.975 -2.025 -12.884 1.00 96.06 75 ASP A C 1
ATOM 515 O O . ASP A 1 75 ? -2.314 -2.795 -12.183 1.00 96.06 75 ASP A O 1
ATOM 519 N N . LYS A 1 76 ? -2.763 -1.893 -14.189 1.00 95.25 76 LYS A N 1
ATOM 520 C CA . LYS A 1 76 ? -1.703 -2.559 -14.945 1.00 95.25 76 LYS A CA 1
ATOM 521 C C . LYS A 1 76 ? -0.679 -1.532 -15.390 1.00 95.25 76 LYS A C 1
ATOM 523 O O . LYS A 1 76 ? -1.037 -0.449 -15.846 1.00 95.25 76 LYS A O 1
ATOM 528 N N . TYR A 1 77 ? 0.597 -1.865 -15.244 1.00 96.19 77 TYR A N 1
ATOM 529 C CA . TYR A 1 77 ? 1.672 -0.974 -15.658 1.00 96.19 77 TYR A CA 1
ATOM 530 C C . TYR A 1 77 ? 1.863 -1.035 -17.175 1.00 96.19 77 TYR A C 1
ATOM 532 O O . TYR A 1 77 ? 2.074 -2.117 -17.724 1.00 96.19 77 TYR A O 1
ATOM 540 N N . ASP A 1 78 ? 1.819 0.117 -17.843 1.00 95.19 78 ASP A N 1
ATOM 541 C CA . ASP A 1 78 ? 2.133 0.245 -19.264 1.00 95.19 78 ASP A CA 1
ATOM 542 C C . ASP A 1 78 ? 3.567 0.780 -19.423 1.00 95.19 78 ASP A C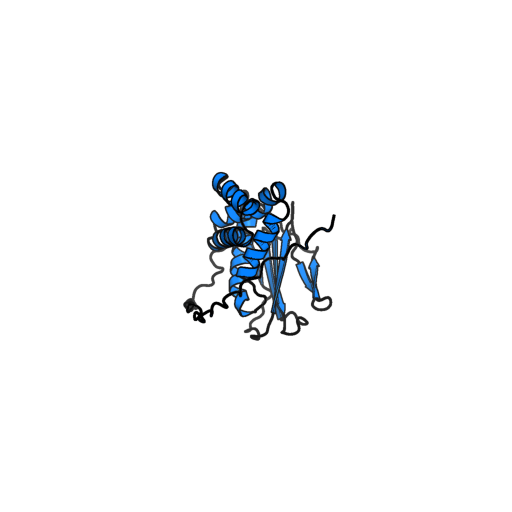 1
ATOM 544 O O . ASP A 1 78 ? 3.824 1.963 -19.181 1.00 95.19 78 ASP A O 1
ATOM 548 N N . PRO A 1 79 ? 4.534 -0.054 -19.845 1.00 91.81 79 PRO A N 1
ATOM 549 C CA . PRO A 1 79 ? 5.908 0.396 -20.035 1.00 91.81 79 PRO A CA 1
ATOM 550 C C . PRO A 1 79 ? 6.086 1.345 -21.234 1.00 91.81 79 PRO A C 1
ATOM 552 O O . PRO A 1 79 ? 7.107 2.026 -21.324 1.00 91.81 79 PRO A O 1
ATOM 555 N N . GLY A 1 80 ? 5.126 1.399 -22.163 1.00 93.94 80 GLY A N 1
ATOM 556 C CA . GLY A 1 80 ? 5.151 2.304 -23.310 1.00 93.94 80 GLY A CA 1
ATOM 557 C C . GLY A 1 80 ? 4.882 3.758 -22.924 1.00 93.94 80 GLY A C 1
ATOM 558 O O . GLY A 1 80 ? 5.491 4.665 -23.493 1.00 93.94 80 GLY A O 1
ATOM 559 N N . THR A 1 81 ? 4.006 3.981 -21.942 1.00 95.31 81 THR A N 1
ATOM 560 C CA . THR A 1 81 ? 3.708 5.314 -21.383 1.00 95.31 81 THR A CA 1
ATOM 561 C C . THR A 1 81 ? 4.476 5.592 -20.095 1.00 95.31 81 THR A C 1
ATOM 563 O O . THR A 1 81 ? 4.709 6.747 -19.744 1.00 95.31 81 THR A O 1
ATOM 566 N N . GLY A 1 82 ? 4.904 4.539 -19.401 1.00 94.69 82 GLY A N 1
ATOM 567 C CA . GLY A 1 82 ? 5.504 4.617 -18.080 1.00 94.69 82 GLY A CA 1
ATOM 568 C C . GLY A 1 82 ? 4.482 4.812 -16.953 1.00 94.69 82 GLY A C 1
ATOM 569 O O . GLY A 1 82 ? 4.903 5.071 -15.820 1.00 94.69 82 GLY A O 1
ATOM 570 N N . GLU A 1 83 ? 3.185 4.675 -17.242 1.00 96.00 83 GLU A N 1
ATOM 571 C CA . GLU A 1 83 ? 2.067 4.971 -16.341 1.00 96.00 83 GLU A CA 1
ATOM 572 C C . GLU A 1 83 ? 1.270 3.717 -15.952 1.00 96.00 83 GLU A C 1
ATOM 574 O O . GLU A 1 83 ? 1.360 2.658 -16.573 1.00 96.00 83 GLU A O 1
ATOM 579 N N . TRP A 1 84 ? 0.464 3.847 -14.899 1.00 96.88 84 TRP A N 1
ATOM 580 C CA . TRP A 1 84 ? -0.515 2.842 -14.499 1.00 96.88 84 TRP A CA 1
ATOM 581 C C . TRP A 1 84 ? -1.836 3.079 -15.229 1.00 96.88 84 TRP A C 1
ATOM 583 O O . TRP A 1 84 ? -2.384 4.179 -15.193 1.00 96.88 84 TRP A O 1
ATOM 593 N N . ALA A 1 85 ? -2.366 2.036 -15.858 1.00 94.75 85 ALA A N 1
ATOM 594 C CA . ALA A 1 85 ? -3.658 2.053 -16.520 1.00 94.75 85 ALA A CA 1
ATOM 595 C C . ALA A 1 85 ? -4.633 1.141 -15.781 1.00 94.75 85 ALA A C 1
ATOM 597 O O . ALA A 1 85 ? -4.348 -0.027 -15.517 1.00 94.75 85 ALA A O 1
ATOM 598 N N . ARG A 1 86 ? -5.817 1.665 -15.476 1.00 90.19 86 ARG A N 1
ATOM 599 C CA . ARG A 1 86 ? -6.878 0.882 -14.851 1.00 90.19 86 ARG A CA 1
ATOM 600 C C . ARG A 1 86 ? -7.405 -0.169 -15.823 1.00 90.19 86 ARG A C 1
ATOM 602 O O . ARG A 1 86 ? -7.811 0.192 -16.927 1.00 90.19 86 ARG A O 1
ATOM 609 N N . ASP A 1 87 ? -7.464 -1.432 -15.405 1.00 85.69 87 ASP A N 1
ATOM 610 C CA . ASP A 1 87 ? -8.113 -2.491 -16.181 1.00 85.69 87 ASP A CA 1
ATOM 611 C C . ASP A 1 87 ? -9.582 -2.647 -15.745 1.00 85.69 87 ASP A C 1
ATOM 613 O O . ASP A 1 87 ? -9.855 -3.207 -14.683 1.00 85.69 87 ASP A O 1
ATOM 617 N N . PRO A 1 88 ? -10.565 -2.163 -16.528 1.00 85.31 88 PRO A N 1
ATOM 618 C CA . PRO A 1 88 ? -11.971 -2.241 -16.145 1.00 85.31 88 PRO A CA 1
ATOM 619 C C . PRO A 1 88 ? -12.577 -3.641 -16.329 1.00 85.31 88 PRO A C 1
ATOM 621 O O . PRO A 1 88 ? -13.754 -3.818 -16.014 1.00 85.31 88 PRO A O 1
ATOM 624 N N . SER A 1 89 ? -11.834 -4.607 -16.887 1.00 85.81 89 SER A N 1
ATOM 625 C CA . SER A 1 89 ? -12.376 -5.921 -17.254 1.00 85.81 89 SER A CA 1
ATOM 626 C C . SER A 1 89 ? -12.688 -6.819 -16.059 1.00 85.81 89 SER A C 1
ATOM 628 O O . SER A 1 89 ? -13.569 -7.669 -16.171 1.00 85.81 89 SER A O 1
ATOM 630 N N . VAL A 1 90 ? -12.014 -6.614 -14.922 1.00 90.31 90 VAL A N 1
ATOM 631 C CA . VAL A 1 90 ? -12.210 -7.403 -13.702 1.00 90.31 90 VAL A CA 1
ATOM 632 C C . VAL A 1 90 ? -12.384 -6.474 -12.514 1.00 90.31 90 VAL A C 1
ATOM 634 O O . VAL A 1 90 ? -11.557 -5.594 -12.280 1.00 90.31 90 VAL A O 1
ATOM 637 N N . ARG A 1 91 ? -13.462 -6.677 -11.754 1.00 93.75 91 ARG A N 1
ATOM 638 C CA . ARG A 1 91 ? -13.767 -5.904 -10.549 1.00 93.75 91 ARG A CA 1
ATOM 639 C C . ARG A 1 91 ? -13.756 -6.806 -9.331 1.00 93.75 91 ARG A C 1
ATOM 641 O O . ARG A 1 91 ? -14.211 -7.937 -9.408 1.00 93.75 91 ARG A O 1
ATOM 648 N N . TYR A 1 92 ? -13.302 -6.267 -8.214 1.00 93.94 92 TYR A N 1
ATOM 649 C CA . TYR A 1 92 ? -13.149 -6.986 -6.959 1.00 93.94 92 TYR A CA 1
ATOM 650 C C . TYR A 1 92 ? -13.924 -6.276 -5.857 1.00 93.94 92 TYR A C 1
ATOM 652 O O . TYR A 1 92 ? -13.788 -5.060 -5.688 1.00 93.94 92 TYR A O 1
ATOM 660 N N . ASP A 1 93 ? -14.759 -7.016 -5.138 1.00 94.69 93 ASP A N 1
ATOM 661 C CA . ASP A 1 93 ? -15.460 -6.526 -3.955 1.00 94.69 93 ASP A CA 1
ATOM 662 C C . ASP A 1 93 ? -14.642 -6.768 -2.675 1.00 94.69 93 ASP A C 1
ATOM 664 O O . ASP A 1 93 ? -13.479 -7.173 -2.715 1.00 94.69 93 ASP A O 1
ATOM 668 N N . ALA A 1 94 ? -15.232 -6.458 -1.523 1.00 94.56 94 ALA A N 1
ATOM 669 C CA . ALA A 1 94 ? -14.733 -6.887 -0.225 1.00 94.56 94 ALA A CA 1
ATOM 670 C C . ALA A 1 94 ? -15.902 -7.478 0.560 1.00 94.56 94 ALA A C 1
ATOM 672 O O . ALA A 1 94 ? -16.958 -6.857 0.677 1.00 94.56 94 ALA A O 1
ATOM 673 N N . SER A 1 95 ? -15.719 -8.685 1.087 1.00 89.88 95 SER A N 1
ATOM 674 C CA . SER A 1 95 ? -16.804 -9.448 1.713 1.00 89.88 95 SER A CA 1
ATOM 675 C C . SER A 1 95 ? -16.817 -9.367 3.240 1.00 89.88 95 SER A C 1
ATOM 677 O O . SER A 1 95 ? -17.716 -9.918 3.876 1.00 89.88 95 SER A O 1
ATOM 679 N N . GLY A 1 96 ? -15.785 -8.781 3.851 1.00 89.88 96 GLY A N 1
ATOM 680 C CA . GLY A 1 96 ? -15.670 -8.717 5.302 1.00 89.88 96 GLY A CA 1
ATOM 681 C C . GLY A 1 96 ? -16.581 -7.671 5.937 1.00 89.88 96 GLY A C 1
ATOM 682 O O . GLY A 1 96 ? -17.094 -6.760 5.293 1.00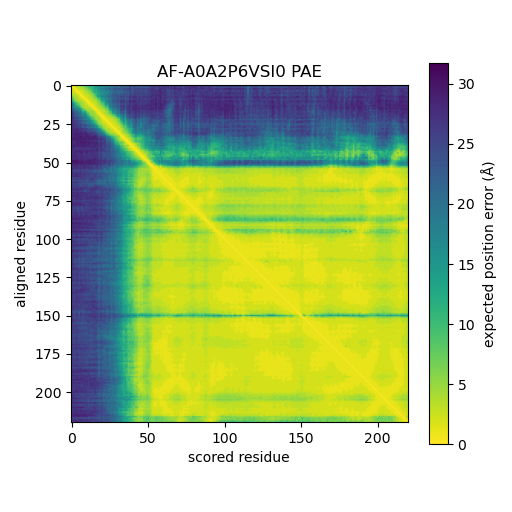 89.88 96 GLY A O 1
ATOM 683 N N . GLY A 1 97 ? -16.784 -7.835 7.240 1.00 92.62 97 GLY A N 1
ATOM 684 C CA . GLY A 1 97 ? -17.574 -6.940 8.087 1.00 92.62 97 GLY A CA 1
ATOM 685 C C . GLY A 1 97 ? -16.966 -6.782 9.478 1.00 92.62 97 GLY A C 1
ATOM 686 O O . GLY A 1 97 ? -17.682 -6.492 10.437 1.00 92.62 97 GLY A O 1
ATOM 687 N N . SER A 1 98 ? -15.659 -7.037 9.607 1.00 95.75 98 SER A N 1
ATOM 688 C CA . SER A 1 98 ? -14.920 -6.827 10.850 1.00 95.75 98 SER A CA 1
ATOM 689 C C . SER A 1 98 ? -15.050 -5.367 11.268 1.00 95.75 98 SER A C 1
ATOM 691 O O . SER A 1 98 ? -14.889 -4.453 10.461 1.00 95.75 98 SER A O 1
ATOM 693 N N . THR A 1 99 ? -15.366 -5.150 12.542 1.00 97.00 99 THR A N 1
ATOM 694 C CA . THR A 1 99 ? -15.393 -3.820 13.152 1.00 97.00 99 THR A CA 1
ATOM 695 C C . THR A 1 99 ? -14.242 -3.761 14.153 1.00 97.00 99 THR A C 1
ATOM 697 O O . THR A 1 99 ? -14.353 -4.372 15.220 1.00 97.00 99 THR A O 1
ATOM 700 N N . PRO A 1 100 ? -13.128 -3.083 13.826 1.00 97.44 100 PRO A N 1
ATOM 701 C CA . PRO A 1 100 ? -11.977 -3.007 14.717 1.00 97.44 100 PRO A CA 1
ATOM 702 C C . PRO A 1 100 ? -12.320 -2.253 16.007 1.00 97.44 100 PRO A C 1
ATOM 704 O O . PRO A 1 100 ? -13.297 -1.503 16.066 1.00 97.44 100 PRO A O 1
ATOM 707 N N . ASP A 1 101 ? -11.490 -2.415 17.040 1.00 98.12 101 ASP A N 1
ATOM 708 C CA . ASP A 1 101 ? -11.676 -1.699 18.303 1.00 98.12 101 ASP A CA 1
ATOM 709 C C . ASP A 1 101 ? -11.695 -0.176 18.084 1.00 98.12 101 ASP A C 1
ATOM 711 O O . ASP A 1 101 ? -10.720 0.426 17.624 1.00 98.12 101 ASP A O 1
ATOM 715 N N . ALA A 1 102 ? -12.817 0.460 18.426 1.00 98.06 102 ALA A N 1
ATOM 716 C CA . ALA A 1 102 ? -13.046 1.872 18.134 1.00 98.06 102 ALA A CA 1
ATOM 717 C C . ALA A 1 102 ? -12.058 2.794 18.867 1.00 98.06 102 ALA A C 1
ATOM 719 O O . ALA A 1 102 ? -11.686 3.844 18.339 1.00 98.06 102 ALA A O 1
ATOM 720 N N . GLN A 1 103 ? -11.611 2.409 20.068 1.0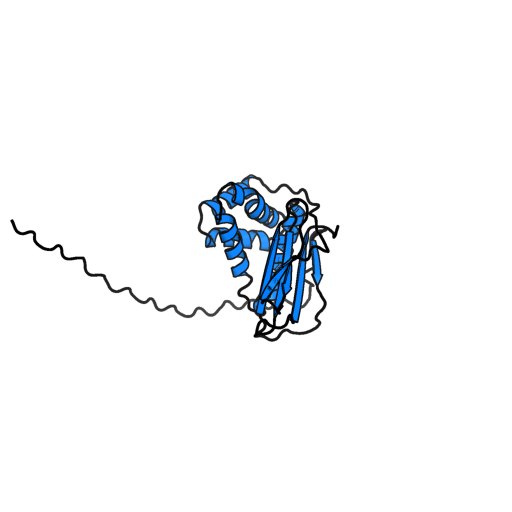0 98.25 103 GLN A N 1
ATOM 721 C CA . GLN A 1 103 ? -10.645 3.192 20.832 1.00 98.25 103 GLN A CA 1
ATOM 722 C C . GLN A 1 103 ? -9.257 3.139 20.182 1.00 98.25 103 GLN A C 1
ATOM 724 O O . GLN A 1 103 ? -8.600 4.176 20.065 1.00 98.25 103 GLN A O 1
ATOM 729 N N . ALA A 1 104 ? -8.824 1.966 19.722 1.00 98.44 104 ALA A N 1
ATOM 730 C CA . ALA A 1 104 ? -7.577 1.788 18.990 1.00 98.44 104 ALA A CA 1
ATOM 731 C C . ALA A 1 104 ? -7.586 2.555 17.661 1.00 98.44 104 ALA A C 1
ATOM 733 O O . ALA A 1 104 ? -6.626 3.272 17.374 1.00 98.44 104 ALA A O 1
ATOM 734 N N . VAL A 1 105 ? -8.687 2.478 16.900 1.00 98.56 105 VAL A N 1
ATOM 735 C CA . VAL A 1 105 ? -8.852 3.255 15.660 1.00 98.56 105 VAL A CA 1
ATOM 736 C C . VAL A 1 105 ? -8.783 4.750 15.955 1.00 98.56 105 VAL A C 1
ATOM 738 O O . VAL A 1 105 ? -7.975 5.449 15.351 1.00 98.56 105 VAL A O 1
ATOM 741 N N . SER A 1 106 ? -9.553 5.247 16.928 1.00 98.25 106 SER A N 1
ATOM 742 C CA . SER A 1 106 ? -9.549 6.669 17.291 1.00 98.25 106 SER A CA 1
ATOM 743 C C . SER A 1 106 ? -8.164 7.155 17.730 1.00 98.25 106 SER A C 1
ATOM 745 O O . SER A 1 106 ? -7.730 8.230 17.315 1.00 98.25 106 SER A O 1
ATOM 747 N N . LYS A 1 107 ? -7.431 6.351 18.511 1.00 98.44 107 LYS A N 1
ATOM 748 C CA . LYS A 1 107 ? -6.060 6.671 18.921 1.00 98.44 107 LYS A CA 1
ATOM 749 C C . LYS A 1 107 ? -5.122 6.785 17.718 1.00 98.44 107 LYS A C 1
ATOM 751 O O . LYS A 1 107 ? -4.365 7.749 17.640 1.00 98.44 107 LYS A O 1
ATOM 756 N N . LEU A 1 108 ? -5.177 5.838 16.781 1.00 98.56 108 LEU A N 1
ATOM 757 C CA . LEU A 1 108 ? -4.338 5.886 15.584 1.00 98.56 108 LEU A CA 1
ATOM 758 C C . LEU A 1 108 ? -4.719 7.063 14.675 1.00 98.56 108 LEU A C 1
ATOM 760 O O . LEU A 1 108 ? -3.832 7.756 14.187 1.00 98.56 108 LEU A O 1
ATOM 764 N N . VAL A 1 109 ? -6.012 7.364 14.518 1.00 98.50 109 VAL A N 1
ATOM 765 C CA . VAL A 1 109 ? -6.476 8.556 13.787 1.00 98.50 109 VAL A CA 1
ATOM 766 C C . VAL A 1 109 ? -5.937 9.837 14.427 1.00 98.50 109 VAL A C 1
ATOM 768 O O . VAL A 1 109 ? -5.462 10.713 13.714 1.00 98.50 109 VAL A O 1
ATOM 771 N N . GLN A 1 110 ? -5.917 9.948 15.759 1.00 98.31 110 GLN A N 1
ATOM 772 C CA . GLN A 1 110 ? -5.305 11.100 16.433 1.00 98.31 110 GLN A CA 1
ATOM 773 C C . GLN A 1 110 ? -3.807 11.221 16.138 1.00 98.31 110 GLN A C 1
ATOM 775 O O . GLN A 1 110 ? -3.325 12.339 15.955 1.00 98.31 110 GLN A O 1
ATOM 780 N N . THR A 1 111 ? -3.073 10.106 16.078 1.00 98.38 111 THR A N 1
ATOM 781 C CA . THR A 1 111 ? -1.666 10.110 15.655 1.00 98.38 111 THR A CA 1
ATOM 782 C C . THR A 1 111 ? -1.522 10.535 14.197 1.00 98.38 111 THR A C 1
ATOM 784 O O . THR A 1 111 ? -0.652 11.347 13.907 1.00 98.38 111 THR A O 1
ATOM 787 N N . ILE A 1 112 ? -2.370 10.039 13.292 1.00 98.12 112 ILE A N 1
ATOM 788 C CA . ILE A 1 112 ? -2.361 10.437 11.878 1.00 98.12 112 ILE A CA 1
ATOM 789 C C . ILE A 1 112 ? -2.621 11.943 11.753 1.00 98.12 112 ILE A C 1
ATOM 791 O O . ILE A 1 112 ? -1.844 12.648 11.123 1.00 98.12 112 ILE A O 1
ATOM 795 N N . CYS A 1 113 ? -3.665 12.454 12.405 1.00 98.06 113 CYS A N 1
ATOM 796 C CA . CYS A 1 113 ? -4.102 13.837 12.237 1.00 98.06 113 CYS A CA 1
ATOM 797 C C . CYS A 1 113 ? -3.238 14.875 12.970 1.00 98.06 113 CYS A C 1
ATOM 799 O O . CYS A 1 113 ? -3.150 16.011 12.510 1.00 98.06 113 CYS A O 1
ATOM 801 N N . ASN A 1 114 ? -2.639 14.524 14.114 1.00 97.88 114 ASN A N 1
ATOM 802 C CA . ASN A 1 114 ? -1.909 15.480 14.962 1.00 97.88 114 ASN A CA 1
ATOM 803 C C . ASN A 1 114 ? -0.405 15.189 15.075 1.00 97.88 114 ASN A C 1
ATOM 805 O O . ASN A 1 114 ? 0.334 16.003 15.630 1.00 97.88 114 ASN A O 1
ATOM 809 N N . GLY A 1 115 ? 0.042 14.017 14.626 1.00 96.69 115 GLY A N 1
ATOM 810 C CA . GLY A 1 115 ? 1.440 13.606 14.664 1.00 96.69 115 GLY A CA 1
ATOM 811 C C . GLY A 1 115 ? 2.220 14.044 13.428 1.00 96.69 115 GLY A C 1
ATOM 812 O O . GLY A 1 115 ? 1.752 14.801 12.581 1.00 96.69 115 GLY A O 1
ATOM 813 N N . THR A 1 116 ? 3.449 13.542 13.319 1.00 97.50 116 THR A N 1
ATOM 814 C CA . THR A 1 116 ? 4.234 13.670 12.082 1.00 97.50 116 THR A CA 1
ATOM 815 C C . THR A 1 116 ? 3.923 12.510 11.140 1.00 97.50 116 THR A C 1
ATOM 817 O O . THR A 1 116 ? 3.692 11.393 11.606 1.00 97.50 116 THR A O 1
ATOM 820 N N . ALA A 1 117 ? 4.024 12.728 9.824 1.00 97.75 117 ALA A N 1
ATOM 821 C CA . ALA A 1 117 ? 3.867 11.667 8.821 1.00 97.75 117 ALA A CA 1
ATOM 822 C C . ALA A 1 117 ? 4.754 10.441 9.113 1.00 97.75 117 ALA A C 1
ATOM 824 O O . ALA A 1 117 ? 4.323 9.303 8.965 1.00 97.75 117 ALA A O 1
ATOM 825 N N . ARG A 1 118 ? 5.968 10.662 9.639 1.00 97.88 118 ARG A N 1
ATOM 826 C CA . ARG A 1 118 ? 6.888 9.592 10.050 1.00 97.88 118 ARG A CA 1
ATOM 827 C C . ARG A 1 118 ? 6.373 8.757 11.215 1.00 97.88 118 ARG A C 1
ATOM 829 O O . ARG A 1 118 ? 6.516 7.538 11.199 1.00 97.88 118 ARG A O 1
ATOM 836 N N . GLU A 1 119 ? 5.838 9.401 12.244 1.00 98.00 119 GLU A N 1
ATOM 837 C CA . GLU A 1 119 ? 5.301 8.697 13.408 1.00 98.00 119 GLU A CA 1
ATOM 838 C C . GLU A 1 119 ? 4.023 7.937 13.044 1.00 98.00 119 GLU A C 1
ATOM 840 O O . GLU A 1 119 ? 3.899 6.756 13.369 1.00 98.00 119 GLU A O 1
ATOM 845 N N . ALA A 1 120 ? 3.123 8.588 12.305 1.00 98.31 120 ALA A N 1
ATOM 846 C CA . ALA A 1 120 ? 1.894 7.986 11.807 1.00 98.31 120 ALA A CA 1
ATOM 847 C C . ALA A 1 120 ? 2.178 6.808 10.864 1.00 98.31 120 ALA A C 1
ATOM 849 O O . ALA A 1 120 ? 1.702 5.702 11.107 1.00 98.31 120 ALA A O 1
ATOM 850 N N . GLY A 1 121 ? 3.020 7.013 9.849 1.00 98.31 121 GLY A N 1
ATOM 851 C CA . GLY A 1 121 ? 3.413 5.979 8.894 1.00 98.31 121 GLY A CA 1
ATOM 852 C C . GLY A 1 121 ? 4.102 4.792 9.561 1.00 98.31 121 GLY A C 1
ATOM 853 O O . GLY A 1 121 ? 3.817 3.649 9.216 1.00 98.31 121 GLY A O 1
ATOM 854 N N . LYS A 1 122 ? 4.925 5.024 10.595 1.00 98.50 122 LYS A N 1
ATOM 855 C CA . LYS A 1 122 ? 5.483 3.927 11.394 1.00 98.50 122 LYS A CA 1
ATOM 856 C C . LYS A 1 122 ? 4.394 3.118 12.106 1.00 98.50 122 LYS A C 1
ATOM 858 O O . LYS A 1 122 ? 4.447 1.896 12.057 1.00 98.50 122 LYS A O 1
ATOM 863 N N . GLN A 1 123 ? 3.432 3.761 12.771 1.00 98.56 123 GLN A N 1
ATOM 864 C CA . GLN A 1 123 ? 2.366 3.030 13.472 1.00 98.56 123 GLN A CA 1
ATOM 865 C C . GLN A 1 123 ? 1.451 2.269 12.504 1.00 98.56 123 GLN A C 1
ATOM 867 O O . GLN A 1 123 ? 1.051 1.145 12.799 1.00 98.56 123 GLN A O 1
ATOM 872 N N . VAL A 1 124 ? 1.163 2.857 11.339 1.00 98.62 124 VAL A N 1
ATOM 873 C CA . VAL A 1 124 ? 0.443 2.197 10.242 1.00 98.62 124 VAL A CA 1
ATOM 874 C C . VAL A 1 124 ? 1.211 0.960 9.773 1.00 98.62 124 VAL A C 1
ATOM 876 O O . VAL A 1 124 ? 0.644 -0.132 9.755 1.00 98.62 124 VAL A O 1
ATOM 879 N N . LEU A 1 125 ? 2.505 1.101 9.468 1.00 98.50 125 LEU A N 1
ATOM 880 C CA . LEU A 1 125 ? 3.357 -0.008 9.039 1.00 98.50 125 LEU A CA 1
ATOM 881 C C . LEU A 1 125 ? 3.433 -1.118 10.093 1.00 98.50 125 LEU A C 1
ATOM 883 O O . LEU A 1 125 ? 3.221 -2.279 9.755 1.00 98.50 125 LEU A O 1
ATOM 887 N N . ASP A 1 126 ? 3.699 -0.769 11.354 1.00 98.44 126 ASP A N 1
ATOM 888 C CA . ASP A 1 126 ? 3.785 -1.730 12.459 1.00 98.44 126 ASP A CA 1
ATOM 889 C C . ASP A 1 126 ? 2.460 -2.506 12.606 1.00 98.44 126 ASP A C 1
ATOM 891 O O . ASP A 1 126 ? 2.469 -3.723 12.796 1.00 98.44 126 ASP A O 1
ATOM 895 N N . GLY A 1 127 ? 1.315 -1.821 12.478 1.00 98.38 127 GLY A N 1
ATOM 896 C CA . GLY A 1 127 ? -0.009 -2.443 12.523 1.00 98.38 127 GLY A CA 1
ATOM 897 C C . GLY A 1 127 ? -0.251 -3.412 11.365 1.00 98.38 127 GLY A C 1
ATOM 898 O O . GLY A 1 127 ? -0.690 -4.539 11.589 1.00 98.38 127 GLY A O 1
ATOM 899 N N . ILE A 1 128 ? 0.089 -3.009 10.138 1.00 98.31 128 ILE A N 1
ATOM 900 C CA . ILE A 1 128 ? -0.049 -3.852 8.941 1.00 98.31 128 ILE A CA 1
ATOM 901 C C . ILE A 1 128 ? 0.885 -5.065 9.017 1.00 98.31 128 ILE A C 1
ATOM 903 O O . ILE A 1 128 ? 0.460 -6.186 8.751 1.00 98.31 128 ILE A O 1
ATOM 907 N N . GLN A 1 129 ? 2.145 -4.882 9.417 1.00 96.56 129 GLN A N 1
ATOM 908 C CA . GLN A 1 129 ? 3.109 -5.979 9.556 1.00 96.56 129 GLN A CA 1
ATOM 909 C C . GLN A 1 129 ? 2.705 -6.979 10.641 1.00 96.56 129 GLN A C 1
ATOM 911 O O . GLN A 1 129 ? 2.949 -8.173 10.483 1.00 96.56 129 GLN A O 1
ATOM 916 N N . ALA A 1 130 ? 2.063 -6.512 11.714 1.00 96.94 130 ALA A N 1
ATOM 917 C CA . ALA A 1 130 ? 1.545 -7.393 12.752 1.00 96.94 130 ALA A CA 1
ATOM 918 C C . ALA A 1 130 ? 0.356 -8.255 12.279 1.00 96.94 130 ALA A C 1
ATOM 920 O O . ALA A 1 130 ? 0.140 -9.342 12.816 1.00 96.94 130 ALA A O 1
ATOM 921 N N . GLY A 1 131 ? -0.385 -7.807 11.258 1.00 94.94 131 GLY A N 1
ATOM 922 C CA . GLY A 1 131 ? -1.528 -8.533 10.706 1.00 94.94 131 GLY A CA 1
ATOM 923 C C . GLY A 1 131 ? -2.750 -8.549 11.635 1.00 94.94 131 GLY A C 1
ATOM 924 O O . GLY A 1 131 ? -2.826 -7.828 12.635 1.00 94.94 131 GLY A O 1
ATOM 925 N N . GLY A 1 132 ? -3.742 -9.375 11.284 1.00 95.38 132 GLY A N 1
ATOM 926 C CA . GLY A 1 132 ? -4.947 -9.604 12.090 1.00 95.38 132 GLY A CA 1
ATOM 927 C C . GLY A 1 132 ? -5.651 -8.315 12.529 1.00 95.38 132 GLY A C 1
ATOM 928 O O . GLY A 1 132 ? -5.784 -7.366 11.761 1.00 95.38 132 GLY A O 1
ATOM 929 N N . SER A 1 133 ? -6.063 -8.255 13.799 1.00 97.38 133 SER A N 1
ATOM 930 C CA . SER A 1 133 ? -6.803 -7.107 14.339 1.00 97.38 133 SER A CA 1
ATOM 931 C C . SER A 1 133 ? -6.010 -5.793 14.340 1.00 97.38 133 SER A C 1
ATOM 933 O O . SER A 1 133 ? -6.609 -4.723 14.372 1.00 97.38 133 SER A O 1
ATOM 935 N N . GLN A 1 134 ? -4.673 -5.840 14.339 1.00 98.12 134 GLN A N 1
ATOM 936 C CA . GLN A 1 134 ? -3.844 -4.629 14.294 1.00 98.12 134 GLN A CA 1
ATOM 937 C C . GLN A 1 134 ? -3.809 -4.034 12.883 1.00 98.12 134 GLN A C 1
ATOM 939 O O . GLN A 1 134 ? -3.888 -2.814 12.735 1.00 98.12 134 GLN A O 1
ATOM 944 N N . ALA A 1 135 ? -3.768 -4.887 11.859 1.00 98.19 135 ALA A N 1
ATOM 945 C CA . ALA A 1 135 ? -3.889 -4.457 10.472 1.00 98.19 135 ALA A CA 1
ATOM 946 C C . ALA A 1 135 ? -5.306 -3.931 10.177 1.00 98.19 135 ALA A C 1
ATOM 948 O O . ALA A 1 135 ? -5.439 -2.881 9.551 1.00 98.19 135 ALA A O 1
ATOM 949 N N . ASP A 1 136 ? -6.347 -4.575 10.717 1.00 98.31 136 ASP A N 1
ATOM 950 C CA . ASP A 1 136 ? -7.738 -4.098 10.653 1.00 98.31 136 ASP A CA 1
ATOM 951 C C . ASP A 1 136 ? -7.878 -2.666 11.219 1.00 98.31 136 ASP A C 1
ATOM 953 O O . ASP A 1 136 ? -8.480 -1.794 10.587 1.00 98.31 136 ASP A O 1
ATOM 957 N N . VAL A 1 137 ? -7.271 -2.387 12.385 1.00 98.62 137 VAL A N 1
ATOM 958 C CA . VAL A 1 137 ? -7.228 -1.034 12.977 1.00 98.62 137 VAL A CA 1
ATOM 959 C C . VAL A 1 137 ? -6.498 -0.048 12.064 1.00 98.62 137 VAL A C 1
ATOM 961 O O . VAL A 1 137 ? -6.991 1.064 11.863 1.00 98.62 137 VAL A O 1
ATOM 964 N N . ALA A 1 138 ? -5.344 -0.435 11.510 1.00 98.50 138 ALA A N 1
ATOM 965 C CA . ALA A 1 138 ? -4.560 0.424 10.625 1.00 98.50 138 ALA A CA 1
ATOM 966 C C . ALA A 1 138 ? -5.342 0.810 9.362 1.00 98.50 138 ALA A C 1
ATOM 968 O O . ALA A 1 138 ? -5.423 1.993 9.037 1.00 98.50 138 ALA A O 1
ATOM 969 N N . VAL A 1 139 ? -5.983 -0.157 8.699 1.00 98.38 139 VAL A N 1
ATOM 970 C CA . VAL A 1 139 ? -6.796 0.077 7.497 1.00 98.38 139 VAL A CA 1
ATOM 971 C C . VAL A 1 139 ? -8.006 0.962 7.797 1.00 98.38 139 VAL A C 1
ATOM 973 O O . VAL A 1 139 ? -8.246 1.929 7.072 1.00 98.38 139 VAL A O 1
ATOM 976 N N . ALA A 1 140 ? -8.756 0.678 8.866 1.00 98.19 140 ALA A N 1
ATOM 977 C CA . ALA A 1 140 ? -9.928 1.479 9.222 1.00 98.19 140 ALA A CA 1
ATOM 978 C C . ALA A 1 140 ? -9.549 2.923 9.595 1.00 98.19 140 ALA A C 1
ATOM 980 O O . ALA A 1 140 ? -10.210 3.875 9.170 1.00 98.19 140 ALA A O 1
ATOM 981 N N . ALA A 1 141 ? -8.459 3.108 10.346 1.00 98.31 141 ALA A N 1
ATOM 982 C CA 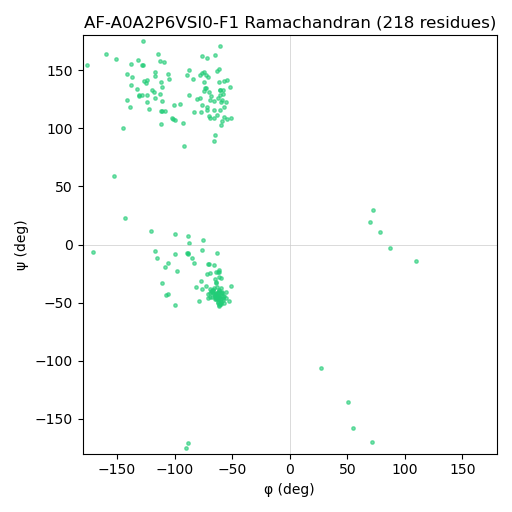. ALA A 1 141 ? -7.954 4.437 10.673 1.00 98.31 141 ALA A CA 1
ATOM 983 C C . ALA A 1 141 ? -7.545 5.204 9.410 1.00 98.31 141 ALA A C 1
ATOM 985 O O . ALA A 1 141 ? -7.977 6.341 9.223 1.00 98.31 14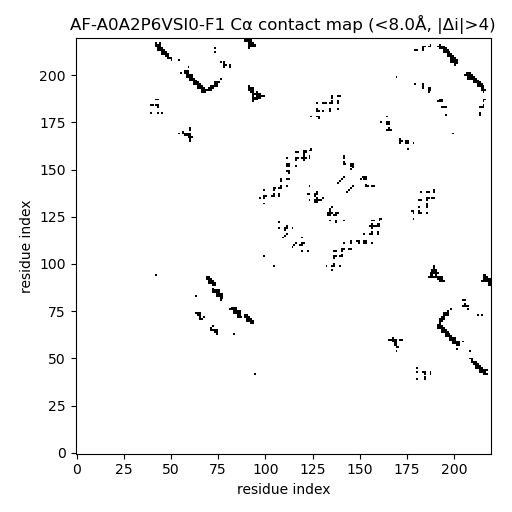1 ALA A O 1
ATOM 986 N N . LEU A 1 142 ? -6.754 4.569 8.542 1.00 97.81 142 LEU A N 1
ATOM 987 C CA . LEU A 1 142 ? -6.133 5.194 7.379 1.00 97.81 142 LEU A CA 1
ATOM 988 C C . LEU A 1 142 ? -7.130 5.540 6.269 1.00 97.81 142 LEU A C 1
ATOM 990 O O . LEU A 1 142 ? -7.084 6.647 5.742 1.00 97.81 142 LEU A O 1
ATOM 994 N N . PHE A 1 143 ? -8.034 4.620 5.925 1.00 97.12 143 PHE A N 1
ATOM 995 C CA . PHE A 1 143 ? -8.860 4.743 4.718 1.00 97.12 143 PHE A CA 1
ATOM 996 C C . PHE A 1 143 ? -10.333 5.056 4.978 1.00 97.12 143 PHE A C 1
ATOM 998 O O . PHE A 1 143 ? -11.014 5.526 4.070 1.00 97.12 143 PHE A O 1
ATOM 1005 N N . GLN A 1 144 ? -10.847 4.821 6.189 1.00 95.50 144 GLN A N 1
ATOM 1006 C CA . GLN A 1 144 ? -12.258 5.083 6.499 1.00 95.50 144 GLN A CA 1
ATOM 1007 C C . GLN A 1 144 ? -12.436 6.339 7.359 1.00 95.50 144 GLN A C 1
ATOM 1009 O O . GLN A 1 144 ? -13.335 7.136 7.096 1.00 95.50 144 GLN A O 1
ATOM 1014 N N . GLN A 1 145 ? -11.593 6.543 8.379 1.00 96.69 145 GLN A N 1
ATOM 1015 C CA . GLN A 1 145 ? -11.790 7.634 9.342 1.00 96.69 145 GLN A CA 1
ATOM 1016 C C . GLN A 1 145 ? -10.925 8.870 9.078 1.00 96.69 145 GLN A C 1
ATOM 1018 O O . GLN A 1 145 ? -11.477 9.970 8.990 1.00 96.69 145 GLN A O 1
ATOM 1023 N N . ALA A 1 146 ? -9.604 8.724 8.928 1.00 96.75 146 ALA A N 1
ATOM 1024 C CA . ALA A 1 146 ? -8.693 9.858 8.748 1.00 96.75 146 ALA A CA 1
ATOM 1025 C C . ALA A 1 146 ? -9.060 10.785 7.568 1.00 96.75 146 ALA A C 1
ATOM 1027 O O . ALA A 1 146 ? -9.048 12.000 7.782 1.00 96.75 146 ALA A O 1
ATOM 1028 N N . PRO A 1 147 ? -9.494 10.292 6.384 1.00 95.38 147 PRO A N 1
ATOM 1029 C CA . PRO A 1 147 ? -9.839 11.166 5.258 1.00 95.38 147 PRO A CA 1
ATOM 1030 C C . PRO A 1 147 ? -10.973 12.153 5.572 1.00 95.38 147 PRO A C 1
ATOM 1032 O O . PRO A 1 147 ? -11.015 13.255 5.034 1.00 95.38 147 PRO A O 1
ATOM 1035 N N . SER A 1 148 ? -11.878 11.785 6.486 1.00 95.75 148 SER A N 1
ATOM 1036 C CA . SER A 1 148 ? -12.974 12.656 6.932 1.00 95.75 148 SER A CA 1
ATOM 1037 C C . SER A 1 148 ? -12.576 13.649 8.032 1.00 95.75 148 SER A C 1
ATOM 1039 O O . SER A 1 148 ? -13.311 14.601 8.286 1.00 95.75 148 SER A O 1
ATOM 1041 N N . GLN A 1 149 ? -11.433 13.436 8.693 1.00 96.00 149 GLN A N 1
ATOM 1042 C CA . GLN A 1 149 ? -11.011 14.202 9.872 1.00 96.00 149 GLN A CA 1
ATOM 1043 C C . GLN A 1 149 ? -9.809 15.111 9.604 1.00 96.00 149 GLN A C 1
ATOM 1045 O O . GLN A 1 149 ? -9.711 16.179 10.205 1.00 96.00 149 GLN A O 1
ATOM 1050 N N . CYS A 1 150 ? -8.893 14.706 8.722 1.00 94.31 150 CYS A N 1
ATOM 1051 C CA . CYS A 1 150 ? -7.629 15.406 8.517 1.00 94.31 150 CYS A CA 1
ATOM 1052 C C . CYS A 1 150 ? -7.062 15.228 7.102 1.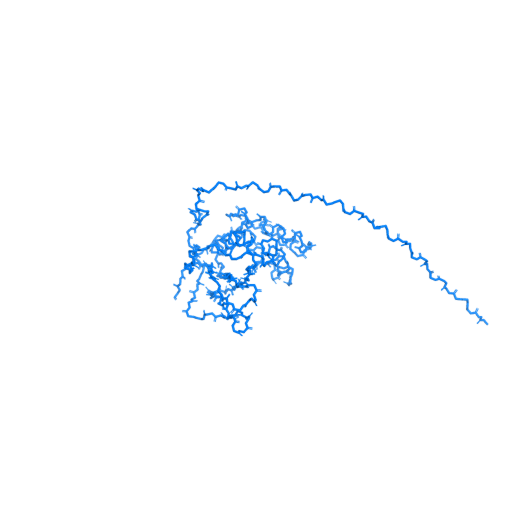00 94.31 150 CYS A C 1
ATOM 1054 O O . CYS A 1 150 ? -5.938 14.766 6.943 1.00 94.31 150 CYS A O 1
ATOM 1056 N N . SER A 1 151 ? -7.833 15.642 6.086 1.00 87.56 151 SER A N 1
ATOM 1057 C CA . SER A 1 151 ? -7.435 15.789 4.669 1.00 87.56 151 SER A CA 1
ATOM 1058 C C . SER A 1 151 ? -6.292 14.851 4.242 1.00 87.56 151 SER A C 1
ATOM 1060 O O . SER A 1 151 ? -6.501 13.648 4.132 1.00 87.56 151 SER A O 1
ATOM 1062 N N . ASN A 1 152 ? -5.081 15.393 4.060 1.00 94.12 152 ASN A N 1
ATOM 1063 C CA . ASN A 1 152 ? -3.949 14.700 3.441 1.00 94.12 152 ASN A CA 1
ATOM 1064 C C . ASN A 1 152 ? -3.094 13.908 4.439 1.00 94.12 152 ASN A C 1
ATOM 1066 O O . ASN A 1 152 ? -2.194 13.188 4.025 1.00 94.12 152 ASN A O 1
ATOM 1070 N N . ALA A 1 153 ? -3.337 14.028 5.747 1.00 95.75 153 ALA A N 1
ATOM 1071 C CA . ALA A 1 153 ? -2.485 13.381 6.742 1.00 95.75 153 ALA A CA 1
ATOM 1072 C C . ALA A 1 153 ? -2.559 11.845 6.650 1.00 95.75 153 ALA A C 1
ATOM 1074 O O . ALA A 1 153 ? -1.576 11.159 6.926 1.00 95.75 153 ALA A O 1
ATOM 1075 N N . GLY A 1 154 ? -3.711 11.313 6.218 1.00 95.88 154 GLY A N 1
ATOM 1076 C CA . GLY A 1 154 ? -3.863 9.898 5.876 1.00 95.88 154 GLY A CA 1
ATOM 1077 C C . GLY A 1 154 ? -2.961 9.491 4.709 1.00 95.88 154 GLY A C 1
ATOM 1078 O O . GLY A 1 154 ? -2.192 8.543 4.842 1.00 95.88 154 GLY A O 1
ATOM 1079 N N . ASP A 1 155 ? -2.987 10.246 3.610 1.00 96.25 155 ASP A N 1
ATOM 1080 C CA . ASP A 1 155 ? -2.152 9.974 2.433 1.00 96.25 155 ASP A CA 1
ATOM 1081 C C . ASP A 1 155 ? -0.656 10.049 2.776 1.00 96.25 155 ASP A C 1
ATOM 1083 O O . ASP A 1 155 ? 0.103 9.141 2.437 1.00 96.25 155 ASP A O 1
ATOM 1087 N N . ASP A 1 156 ? -0.235 11.068 3.531 1.00 97.56 156 ASP A N 1
ATOM 1088 C CA . ASP A 1 156 ? 1.156 11.225 3.972 1.00 97.56 156 ASP A CA 1
ATOM 1089 C C . ASP A 1 156 ? 1.615 10.050 4.855 1.00 97.56 156 ASP A C 1
ATOM 1091 O O . ASP A 1 156 ? 2.745 9.561 4.727 1.00 97.56 156 ASP A O 1
ATOM 1095 N N . ALA A 1 157 ? 0.746 9.566 5.752 1.00 98.31 157 ALA A N 1
ATOM 1096 C CA . ALA A 1 157 ? 1.025 8.402 6.589 1.00 98.31 157 ALA A CA 1
ATOM 1097 C C . ALA A 1 157 ? 1.121 7.113 5.757 1.00 98.31 157 ALA A C 1
ATOM 1099 O O . ALA A 1 157 ? 2.027 6.309 5.991 1.00 98.31 157 ALA A O 1
ATOM 1100 N N . TYR A 1 158 ? 0.231 6.931 4.776 1.00 98.00 158 TYR A N 1
ATOM 1101 C CA . TYR A 1 158 ? 0.269 5.794 3.857 1.00 98.00 158 TYR A CA 1
ATOM 1102 C C . TYR A 1 158 ? 1.562 5.771 3.040 1.00 98.00 158 TYR A C 1
ATOM 1104 O O . TYR A 1 158 ? 2.276 4.770 3.066 1.00 98.00 158 TYR A O 1
ATOM 1112 N N . VAL A 1 159 ? 1.891 6.879 2.366 1.00 97.56 159 VAL A N 1
ATOM 1113 C CA . VAL A 1 159 ? 3.110 7.002 1.551 1.00 97.56 159 VAL A CA 1
ATOM 1114 C C . VAL A 1 159 ? 4.341 6.734 2.408 1.00 97.56 159 VAL A C 1
ATOM 1116 O O . VAL A 1 159 ? 5.189 5.935 2.030 1.00 97.56 159 VAL A O 1
ATOM 1119 N N . THR A 1 160 ? 4.396 7.289 3.622 1.00 98.25 160 THR A N 1
ATOM 1120 C CA . THR A 1 160 ? 5.522 7.042 4.531 1.00 98.25 160 THR A CA 1
ATOM 1121 C C . THR A 1 160 ? 5.644 5.568 4.946 1.00 98.25 160 THR A C 1
ATOM 1123 O O . THR A 1 160 ? 6.758 5.063 5.095 1.00 98.25 160 THR A O 1
ATOM 1126 N N . ALA A 1 161 ? 4.525 4.865 5.149 1.00 98.25 161 ALA A N 1
ATOM 1127 C CA . ALA A 1 161 ? 4.525 3.433 5.449 1.00 98.25 161 ALA A CA 1
ATOM 1128 C C . ALA A 1 161 ? 4.966 2.592 4.238 1.00 98.25 161 ALA A C 1
ATOM 1130 O O . ALA A 1 161 ? 5.751 1.657 4.398 1.00 98.25 161 ALA A O 1
ATOM 1131 N N . ALA A 1 162 ? 4.493 2.940 3.038 1.00 97.88 162 ALA A N 1
ATOM 1132 C CA . ALA A 1 162 ? 4.834 2.261 1.792 1.00 97.88 162 ALA A CA 1
ATOM 1133 C C . ALA A 1 162 ? 6.314 2.457 1.414 1.00 97.88 162 ALA A C 1
ATOM 1135 O O . ALA A 1 162 ? 7.003 1.480 1.125 1.00 97.88 162 ALA A O 1
ATOM 1136 N N . ASP A 1 163 ? 6.837 3.681 1.511 1.00 97.94 163 ASP A N 1
ATOM 1137 C CA . ASP A 1 163 ? 8.244 4.003 1.227 1.00 97.94 163 ASP A CA 1
ATOM 1138 C C . ASP A 1 163 ? 9.213 3.259 2.160 1.00 97.94 163 ASP A C 1
ATOM 1140 O O . ASP A 1 163 ? 10.348 2.954 1.794 1.00 97.94 163 ASP A O 1
ATOM 1144 N N . ALA A 1 164 ? 8.774 2.931 3.380 1.00 98.12 164 ALA A N 1
ATOM 1145 C CA . ALA A 1 164 ? 9.577 2.174 4.335 1.00 98.12 164 ALA A CA 1
ATOM 1146 C C . ALA A 1 164 ? 9.755 0.691 3.955 1.00 98.12 164 ALA A C 1
ATOM 1148 O O . ALA A 1 164 ? 10.652 0.041 4.495 1.00 98.12 164 ALA A O 1
ATOM 1149 N N . VAL A 1 165 ? 8.926 0.156 3.050 1.00 98.19 165 VAL A N 1
ATOM 1150 C CA . VAL A 1 165 ? 9.022 -1.226 2.542 1.00 98.19 165 VAL A CA 1
ATOM 1151 C C . VAL A 1 165 ? 9.308 -1.310 1.046 1.00 98.19 165 VAL A C 1
ATOM 1153 O O . VAL A 1 165 ? 9.494 -2.419 0.551 1.00 98.19 165 VAL A O 1
ATOM 1156 N N . ASN A 1 166 ? 9.328 -0.178 0.339 1.00 98.06 166 ASN A N 1
ATOM 1157 C CA . ASN A 1 166 ? 9.591 -0.096 -1.091 1.00 98.06 166 ASN A CA 1
ATOM 1158 C C . ASN A 1 166 ? 10.379 1.176 -1.436 1.00 98.06 166 ASN A C 1
ATOM 1160 O O . ASN A 1 166 ? 9.804 2.246 -1.611 1.00 98.06 166 ASN A O 1
ATOM 1164 N N . THR A 1 167 ? 11.691 1.054 -1.621 1.00 97.94 167 THR A N 1
ATOM 1165 C CA . THR A 1 167 ? 12.534 2.145 -2.142 1.00 97.94 167 THR A CA 1
ATOM 1166 C C . THR A 1 167 ? 12.592 2.177 -3.673 1.00 97.94 167 THR A C 1
ATOM 1168 O O . THR A 1 167 ? 13.302 2.995 -4.259 1.00 97.94 167 THR A O 1
ATOM 1171 N N . GLY A 1 168 ? 11.870 1.268 -4.335 1.00 97.31 168 GLY A N 1
ATOM 1172 C CA . GLY A 1 168 ? 11.935 1.016 -5.770 1.00 97.31 168 GLY A CA 1
ATOM 1173 C C . GLY A 1 168 ? 13.007 0.003 -6.176 1.00 97.31 168 GLY A C 1
ATOM 1174 O O . GLY A 1 168 ? 13.102 -0.333 -7.355 1.00 97.31 168 GLY A O 1
ATOM 1175 N N . ALA A 1 169 ? 13.806 -0.509 -5.237 1.00 97.69 169 ALA A N 1
ATOM 1176 C CA . ALA A 1 169 ? 14.799 -1.545 -5.502 1.00 97.69 169 ALA A CA 1
ATOM 1177 C C . ALA A 1 169 ? 14.173 -2.948 -5.476 1.00 97.69 169 ALA A C 1
ATOM 1179 O O . ALA A 1 169 ? 13.367 -3.263 -4.604 1.00 97.69 169 ALA A O 1
ATOM 1180 N N . VAL A 1 170 ? 14.615 -3.851 -6.358 1.00 96.81 170 VAL A N 1
ATOM 1181 C CA . VAL A 1 170 ? 14.130 -5.248 -6.356 1.00 96.81 170 VAL A CA 1
ATOM 1182 C C . VAL A 1 170 ? 14.437 -6.016 -5.065 1.00 96.81 170 VAL A C 1
ATOM 1184 O O . VAL A 1 170 ? 13.742 -6.975 -4.738 1.00 96.81 170 VAL A O 1
ATOM 1187 N N . ALA A 1 171 ? 15.438 -5.577 -4.296 1.00 96.75 171 ALA A N 1
ATOM 1188 C CA . ALA A 1 171 ? 15.736 -6.129 -2.974 1.00 96.75 171 ALA A CA 1
ATOM 1189 C C . ALA A 1 171 ? 14.574 -5.952 -1.976 1.00 96.75 171 ALA A C 1
ATOM 1191 O O . ALA A 1 171 ? 14.449 -6.744 -1.044 1.00 96.75 171 ALA A O 1
ATOM 1192 N N . ASP A 1 172 ? 13.706 -4.964 -2.204 1.00 97.31 172 ASP A N 1
ATOM 1193 C CA . ASP A 1 172 ? 12.565 -4.657 -1.344 1.00 97.31 172 ASP A CA 1
ATOM 1194 C C . ASP A 1 172 ? 11.299 -5.435 -1.733 1.00 97.31 172 ASP A C 1
ATOM 1196 O O . ASP A 1 172 ? 10.311 -5.410 -0.996 1.00 97.31 172 ASP A O 1
ATOM 1200 N N . LEU A 1 173 ? 11.315 -6.158 -2.865 1.00 95.69 173 LEU A N 1
ATOM 1201 C CA . LEU A 1 173 ? 10.133 -6.818 -3.424 1.00 95.69 173 LEU A CA 1
ATOM 1202 C C . LEU A 1 173 ? 9.437 -7.704 -2.388 1.00 95.69 173 LEU A C 1
ATOM 1204 O O . LEU A 1 173 ? 8.237 -7.570 -2.180 1.00 95.69 173 LEU A O 1
ATOM 1208 N N . GLN A 1 174 ? 10.180 -8.554 -1.677 1.00 95.56 174 GLN A N 1
ATOM 1209 C CA . GLN A 1 174 ? 9.587 -9.455 -0.686 1.00 95.56 174 GLN A CA 1
ATOM 1210 C C . GLN A 1 174 ? 8.907 -8.692 0.466 1.00 95.56 174 GLN A C 1
ATOM 1212 O O . GLN A 1 174 ? 7.822 -9.077 0.906 1.00 95.56 174 GLN A O 1
ATOM 1217 N N . ALA A 1 175 ? 9.517 -7.604 0.948 1.00 96.31 175 ALA A N 1
ATOM 1218 C CA . ALA A 1 175 ? 8.93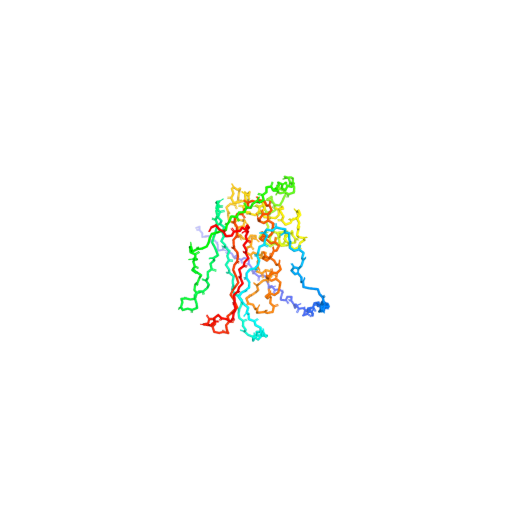6 -6.776 2.004 1.00 96.31 175 ALA A CA 1
ATOM 1219 C C . ALA A 1 175 ? 7.676 -6.046 1.510 1.00 96.31 175 ALA A C 1
ATOM 1221 O O . ALA A 1 175 ? 6.669 -6.011 2.218 1.00 96.31 175 ALA A O 1
ATOM 1222 N N . THR A 1 176 ? 7.706 -5.541 0.273 1.00 97.25 176 THR A N 1
ATOM 1223 C CA . THR A 1 176 ? 6.553 -4.911 -0.387 1.00 97.25 176 THR A CA 1
ATOM 1224 C C . THR A 1 176 ? 5.397 -5.903 -0.555 1.00 97.25 176 THR A C 1
ATOM 1226 O O . THR A 1 176 ? 4.260 -5.593 -0.209 1.00 97.25 176 THR A O 1
ATOM 1229 N N . GLN A 1 177 ? 5.677 -7.123 -1.022 1.00 95.94 177 GLN A N 1
ATOM 1230 C CA . GLN A 1 177 ? 4.674 -8.177 -1.201 1.00 95.94 177 GLN A CA 1
ATOM 1231 C C . GLN A 1 177 ? 4.028 -8.591 0.128 1.00 95.94 177 GLN A C 1
ATOM 1233 O O . GLN A 1 177 ? 2.809 -8.761 0.196 1.00 95.94 177 GLN A O 1
ATOM 1238 N N . ALA A 1 178 ? 4.818 -8.721 1.199 1.00 94.94 178 ALA A N 1
ATOM 1239 C CA . ALA A 1 178 ? 4.298 -9.017 2.534 1.00 94.94 178 ALA A CA 1
ATOM 1240 C C . ALA A 1 178 ? 3.403 -7.880 3.060 1.00 94.94 178 ALA A C 1
ATOM 1242 O O . ALA A 1 178 ? 2.319 -8.134 3.587 1.00 94.94 178 ALA A O 1
ATOM 1243 N N . PHE A 1 179 ? 3.822 -6.627 2.860 1.00 97.19 179 PHE A N 1
ATOM 1244 C CA . PHE A 1 179 ? 3.025 -5.451 3.200 1.00 97.19 179 PHE A CA 1
ATOM 1245 C C . PHE A 1 179 ? 1.687 -5.431 2.443 1.00 97.19 179 PHE A C 1
ATOM 1247 O O . PHE A 1 179 ? 0.644 -5.270 3.074 1.00 97.19 179 PHE A O 1
ATOM 1254 N N . PHE A 1 180 ? 1.690 -5.677 1.126 1.00 97.31 180 PHE A N 1
ATOM 1255 C CA . PHE A 1 180 ? 0.473 -5.696 0.298 1.00 97.31 180 PHE A CA 1
ATOM 1256 C C . PHE A 1 180 ? -0.463 -6.833 0.691 1.00 97.31 180 PHE A C 1
ATOM 1258 O O . PHE A 1 180 ? -1.665 -6.619 0.829 1.00 97.31 180 PHE A O 1
ATOM 1265 N N . THR A 1 181 ? 0.090 -8.018 0.950 1.00 95.69 181 THR A N 1
ATOM 1266 C CA . THR A 1 181 ? -0.679 -9.182 1.410 1.00 95.69 181 THR A CA 1
ATOM 1267 C C . THR A 1 181 ? -1.442 -8.858 2.693 1.00 95.69 181 THR A C 1
ATOM 1269 O O . THR A 1 181 ? -2.653 -9.068 2.760 1.00 95.69 181 THR A O 1
ATOM 1272 N N . ASN A 1 182 ? -0.763 -8.295 3.697 1.00 96.25 182 ASN A N 1
ATOM 1273 C CA . ASN A 1 182 ? -1.398 -7.956 4.968 1.00 96.25 182 ASN A CA 1
ATOM 1274 C C . ASN A 1 182 ? -2.388 -6.792 4.839 1.00 96.25 182 ASN A C 1
ATOM 1276 O O . ASN A 1 182 ? -3.446 -6.822 5.470 1.00 96.25 182 ASN A O 1
ATOM 1280 N N . LEU A 1 183 ? -2.065 -5.779 4.028 1.00 97.50 183 LEU A N 1
ATOM 1281 C CA . LEU A 1 183 ? -2.940 -4.627 3.833 1.00 97.50 183 LEU A CA 1
ATOM 1282 C C . LEU A 1 183 ? -4.247 -5.031 3.147 1.00 97.50 183 LEU A C 1
ATOM 1284 O O . LEU A 1 183 ? -5.323 -4.682 3.625 1.00 97.50 183 LEU A O 1
ATOM 1288 N N . VAL A 1 184 ? -4.161 -5.813 2.070 1.00 97.12 184 VAL A N 1
ATOM 1289 C CA . VAL A 1 184 ? -5.326 -6.317 1.335 1.00 97.12 184 VAL A CA 1
ATOM 1290 C C . VAL A 1 184 ? -6.139 -7.292 2.180 1.00 97.12 184 VAL A C 1
ATOM 1292 O O . VAL A 1 184 ? -7.366 -7.235 2.168 1.00 97.12 184 VAL A O 1
ATOM 1295 N N . ALA A 1 185 ? -5.488 -8.150 2.966 1.00 95.88 185 ALA A N 1
ATOM 1296 C CA . ALA A 1 185 ? -6.172 -9.016 3.920 1.00 95.88 185 ALA A CA 1
ATOM 1297 C C . ALA A 1 185 ? -7.015 -8.223 4.931 1.00 95.88 185 ALA A C 1
ATOM 1299 O O . ALA A 1 185 ? -8.192 -8.533 5.127 1.00 95.88 185 ALA A O 1
ATOM 1300 N N . ALA A 1 186 ? -6.440 -7.178 5.528 1.00 97.25 186 ALA A N 1
ATOM 1301 C CA . ALA A 1 186 ? -7.153 -6.304 6.453 1.00 97.25 186 ALA A CA 1
ATOM 1302 C C . ALA A 1 186 ? -8.249 -5.485 5.755 1.00 97.25 186 ALA A C 1
ATOM 1304 O O . ALA A 1 186 ? -9.357 -5.379 6.274 1.00 97.25 186 ALA A O 1
ATOM 1305 N N . ALA A 1 187 ? -7.995 -4.975 4.545 1.00 97.62 187 ALA A N 1
ATOM 1306 C CA . ALA A 1 187 ? -9.003 -4.303 3.725 1.00 97.62 187 ALA A CA 1
ATOM 1307 C C . ALA A 1 187 ? -10.201 -5.212 3.438 1.00 97.62 187 ALA A C 1
ATOM 1309 O O . ALA A 1 187 ? -11.343 -4.812 3.665 1.00 97.62 187 ALA A O 1
ATOM 1310 N N . ASN A 1 188 ? -9.953 -6.467 3.055 1.00 96.62 188 ASN A N 1
ATOM 1311 C CA . ASN A 1 188 ? -11.014 -7.445 2.866 1.00 96.62 188 ASN A CA 1
ATOM 1312 C C . ASN A 1 188 ? -11.783 -7.689 4.170 1.00 96.62 188 ASN A C 1
ATOM 1314 O O . ASN A 1 188 ? -13.009 -7.697 4.146 1.00 96.62 188 ASN A O 1
ATOM 1318 N N . SER A 1 189 ? -11.074 -7.846 5.297 1.00 96.38 189 SER A N 1
ATOM 1319 C CA . SER A 1 189 ? -11.650 -8.074 6.632 1.00 96.38 189 SER A CA 1
ATOM 1320 C C . SER A 1 189 ? -12.623 -6.967 7.050 1.00 96.38 189 SER A C 1
ATOM 1322 O O . SER A 1 189 ? -13.728 -7.264 7.512 1.00 96.38 189 SER A O 1
ATOM 1324 N N . VAL A 1 190 ? -12.262 -5.697 6.836 1.00 97.38 190 VAL A N 1
ATOM 1325 C CA . VAL A 1 190 ? -13.087 -4.528 7.206 1.00 97.38 190 VAL A CA 1
ATOM 1326 C C . VAL A 1 190 ? -14.074 -4.088 6.115 1.00 97.38 190 VAL A C 1
ATOM 1328 O O . VAL A 1 190 ? -14.698 -3.033 6.243 1.00 97.38 190 VAL A O 1
ATOM 1331 N N . GLY A 1 191 ? -14.212 -4.865 5.035 1.00 96.44 191 GLY A N 1
ATOM 1332 C CA . GLY A 1 191 ? -15.171 -4.588 3.962 1.00 96.44 191 GLY A CA 1
ATOM 1333 C C . GLY A 1 191 ? -14.790 -3.407 3.065 1.00 96.44 191 GLY A C 1
ATOM 1334 O O . GLY A 1 191 ? -15.669 -2.720 2.551 1.00 96.44 191 GLY A O 1
ATOM 1335 N N . LEU A 1 192 ? -13.493 -3.138 2.890 1.00 97.19 192 LEU A N 1
ATOM 1336 C CA . LEU A 1 192 ? -12.970 -2.084 2.021 1.00 97.19 192 LEU A CA 1
ATOM 1337 C C . LEU A 1 192 ? -12.444 -2.680 0.703 1.00 97.19 192 LEU A C 1
ATOM 1339 O O . LEU A 1 192 ? -11.381 -3.297 0.724 1.00 97.19 192 LEU A O 1
ATOM 1343 N N . PRO A 1 193 ? -13.113 -2.468 -0.447 1.00 97.19 193 PRO A N 1
ATOM 1344 C CA . PRO A 1 193 ? -12.594 -2.892 -1.742 1.00 97.19 193 PRO A CA 1
ATOM 1345 C C . PRO A 1 193 ? -11.249 -2.232 -2.063 1.00 97.19 193 PRO A C 1
ATOM 1347 O O . PRO A 1 193 ? -11.166 -1.014 -2.250 1.00 97.19 193 PRO A O 1
ATOM 1350 N N . MET A 1 194 ? -10.198 -3.043 -2.163 1.00 97.25 194 MET A N 1
ATOM 1351 C CA . MET A 1 194 ? -8.832 -2.592 -2.436 1.00 97.25 194 MET A CA 1
ATOM 1352 C C . MET A 1 194 ? -8.153 -3.517 -3.448 1.00 97.25 194 MET A C 1
ATOM 1354 O O . MET A 1 194 ? -8.275 -4.736 -3.361 1.00 97.25 194 MET A O 1
ATOM 1358 N N . CYS A 1 195 ? -7.434 -2.929 -4.404 1.00 97.25 195 CYS A N 1
ATOM 1359 C CA . CYS A 1 195 ? -6.433 -3.648 -5.174 1.00 97.25 195 CYS A CA 1
ATOM 1360 C C . CYS A 1 195 ? -5.096 -2.914 -5.122 1.00 97.25 195 CYS A C 1
ATOM 1362 O O . CYS A 1 195 ? -5.038 -1.685 -5.178 1.00 97.25 195 CYS A O 1
ATOM 1364 N N . MET A 1 196 ? -4.022 -3.681 -5.021 1.00 97.50 196 MET A N 1
ATOM 1365 C CA . MET A 1 196 ? -2.657 -3.213 -5.117 1.00 97.50 196 MET A CA 1
ATOM 1366 C C . MET A 1 196 ? -1.930 -3.999 -6.197 1.00 97.50 196 MET A C 1
ATOM 1368 O O . MET A 1 196 ? -2.070 -5.218 -6.290 1.00 97.50 196 MET A O 1
ATOM 1372 N N . SER A 1 197 ? -1.121 -3.297 -6.977 1.00 97.12 197 SER A N 1
ATOM 1373 C CA . SER A 1 197 ? -0.372 -3.891 -8.079 1.00 97.12 197 SER A CA 1
ATOM 1374 C C . SER A 1 197 ? 1.109 -3.605 -7.906 1.00 97.12 197 SER A C 1
ATOM 1376 O O . SER A 1 197 ? 1.486 -2.506 -7.496 1.00 97.12 197 SER A O 1
ATOM 1378 N N . ILE A 1 198 ? 1.950 -4.581 -8.233 1.00 97.25 198 ILE A N 1
ATOM 1379 C CA . ILE A 1 198 ? 3.404 -4.446 -8.296 1.00 97.25 198 ILE A CA 1
ATOM 1380 C C . ILE A 1 198 ? 3.844 -4.761 -9.721 1.00 97.25 198 ILE A C 1
ATOM 1382 O O . ILE A 1 198 ? 3.436 -5.776 -10.278 1.00 97.25 198 ILE A O 1
ATOM 1386 N N . ALA A 1 199 ? 4.703 -3.922 -10.290 1.00 96.88 199 ALA A N 1
ATOM 1387 C CA . ALA A 1 199 ? 5.411 -4.199 -11.531 1.00 96.88 199 ALA A CA 1
ATOM 1388 C C . ALA A 1 199 ? 6.914 -4.240 -11.248 1.00 96.88 199 ALA A C 1
ATOM 1390 O O . ALA A 1 199 ? 7.471 -3.291 -10.689 1.00 96.88 199 ALA A O 1
ATOM 1391 N N . VAL A 1 200 ? 7.562 -5.333 -11.643 1.00 97.00 200 VAL A N 1
ATOM 1392 C CA . VAL A 1 200 ? 9.022 -5.446 -11.651 1.00 97.00 200 VAL A CA 1
ATOM 1393 C C . VAL A 1 200 ? 9.490 -5.102 -13.052 1.00 97.00 200 VAL A C 1
ATOM 1395 O O . VAL A 1 200 ? 9.076 -5.739 -14.018 1.00 97.00 200 VAL A O 1
ATOM 1398 N N . LEU A 1 201 ? 10.327 -4.081 -13.174 1.00 97.12 201 LEU A N 1
ATOM 1399 C CA . LEU A 1 201 ? 10.798 -3.550 -14.446 1.00 97.12 201 LEU A CA 1
ATOM 1400 C C . LEU A 1 201 ? 12.291 -3.804 -14.624 1.00 97.12 201 LEU A C 1
ATOM 1402 O O . LEU A 1 201 ? 13.030 -3.945 -13.649 1.00 97.12 201 LEU A O 1
ATOM 1406 N N . ASP A 1 202 ? 12.751 -3.801 -15.871 1.00 97.00 202 ASP A N 1
ATOM 1407 C CA . ASP A 1 202 ? 14.180 -3.675 -16.159 1.00 97.00 202 ASP A CA 1
ATOM 1408 C C . ASP A 1 202 ? 14.761 -2.351 -15.620 1.00 97.00 202 ASP A C 1
ATOM 1410 O O . ASP A 1 202 ? 14.046 -1.450 -15.165 1.00 97.00 202 ASP A O 1
ATOM 1414 N N . LYS A 1 203 ? 16.091 -2.221 -15.658 1.00 97.19 203 LYS A N 1
ATOM 1415 C CA . LYS A 1 203 ? 16.787 -1.032 -15.147 1.00 97.19 203 LYS A CA 1
ATOM 1416 C C . LYS A 1 203 ? 16.409 0.253 -15.890 1.00 97.19 203 LYS A C 1
ATOM 1418 O O . LYS A 1 203 ? 16.576 1.339 -15.339 1.00 97.19 203 LYS A O 1
ATOM 1423 N N . GLU A 1 204 ? 15.934 0.154 -17.132 1.00 96.75 204 GLU A N 1
ATOM 1424 C CA . GLU A 1 204 ? 15.455 1.286 -17.925 1.00 96.75 204 GLU A CA 1
ATOM 1425 C C . GLU A 1 204 ? 13.987 1.647 -17.652 1.00 96.75 204 GLU A C 1
ATOM 1427 O O . GLU A 1 204 ? 13.539 2.701 -18.107 1.00 96.75 204 GLU A O 1
ATOM 1432 N N . GLY A 1 205 ? 13.238 0.802 -16.938 1.00 94.62 205 GLY A N 1
ATOM 1433 C CA . GLY A 1 205 ? 11.801 0.959 -16.727 1.00 94.62 205 GLY A CA 1
ATOM 1434 C C . GLY A 1 205 ? 10.958 0.719 -17.987 1.00 94.62 205 GLY A C 1
ATOM 1435 O O . GLY A 1 205 ? 9.831 1.203 -18.052 1.00 94.62 205 GLY A O 1
ATOM 1436 N N . LYS A 1 206 ? 11.504 0.034 -19.001 1.00 95.44 206 LYS A N 1
ATOM 1437 C CA . LYS A 1 206 ? 10.912 -0.126 -20.345 1.00 95.44 206 LYS A CA 1
ATOM 1438 C C . LYS A 1 206 ? 10.332 -1.507 -20.611 1.00 95.44 206 LYS A C 1
ATOM 1440 O O . LYS A 1 206 ? 9.583 -1.673 -21.570 1.00 95.44 206 LYS A O 1
ATOM 1445 N N . THR A 1 207 ? 10.681 -2.490 -19.795 1.00 95.69 207 THR A N 1
ATOM 1446 C CA . THR A 1 207 ? 10.165 -3.854 -19.919 1.00 95.69 207 THR A CA 1
ATOM 1447 C C . THR A 1 207 ? 9.619 -4.291 -18.578 1.00 95.69 207 THR A C 1
ATOM 1449 O O . THR A 1 207 ? 10.322 -4.200 -17.574 1.00 95.69 207 THR A O 1
ATOM 1452 N N . VAL A 1 208 ? 8.385 -4.794 -18.563 1.00 95.56 208 VAL A N 1
ATOM 1453 C CA . VAL A 1 208 ? 7.834 -5.494 -17.400 1.00 95.56 208 VAL A CA 1
ATOM 1454 C C . VAL A 1 208 ? 8.434 -6.895 -17.376 1.00 95.56 208 VAL A C 1
ATOM 1456 O O . VAL A 1 208 ? 8.210 -7.687 -18.289 1.00 95.56 208 VAL A O 1
ATOM 1459 N N . LEU A 1 209 ? 9.237 -7.169 -16.354 1.00 94.94 209 LEU A N 1
ATOM 1460 C CA . LEU A 1 209 ? 9.822 -8.478 -16.084 1.00 94.94 209 LEU A CA 1
ATOM 1461 C C . LEU A 1 209 ? 8.823 -9.389 -15.371 1.00 94.94 209 LEU A C 1
ATOM 1463 O O . LEU A 1 209 ? 8.812 -10.585 -15.640 1.00 94.94 209 LEU A O 1
ATOM 1467 N N . ASP A 1 210 ? 8.010 -8.825 -14.473 1.00 95.38 210 ASP A N 1
ATOM 1468 C CA . ASP A 1 210 ? 6.929 -9.535 -13.789 1.00 95.38 210 ASP A CA 1
ATOM 1469 C C . ASP A 1 210 ? 5.876 -8.570 -13.225 1.00 95.38 210 ASP A C 1
ATOM 1471 O O . ASP A 1 210 ? 6.130 -7.368 -13.076 1.00 95.38 210 ASP A O 1
ATOM 1475 N N . SER A 1 211 ? 4.707 -9.103 -12.878 1.00 94.69 211 SER A N 1
ATOM 1476 C CA . SER A 1 211 ? 3.627 -8.361 -12.235 1.00 94.69 211 SER A CA 1
ATOM 1477 C C . SER A 1 211 ? 2.897 -9.179 -11.173 1.00 94.69 211 SER A C 1
ATOM 1479 O O . SER A 1 211 ? 2.715 -10.389 -11.303 1.00 94.69 211 SER A O 1
ATOM 1481 N N . PHE A 1 212 ? 2.446 -8.497 -10.125 1.00 94.75 212 PHE A N 1
ATOM 1482 C CA . PHE A 1 212 ? 1.708 -9.101 -9.019 1.00 94.75 212 PHE A CA 1
ATOM 1483 C C . PHE A 1 212 ? 0.474 -8.262 -8.716 1.00 94.75 212 PHE A C 1
ATOM 1485 O O . PHE A 1 212 ? 0.581 -7.040 -8.597 1.00 94.75 212 PHE A O 1
ATOM 1492 N N . GLU A 1 213 ? -0.672 -8.913 -8.547 1.00 95.06 213 GLU A N 1
ATOM 1493 C CA . GLU A 1 213 ? -1.925 -8.273 -8.145 1.00 95.06 213 GLU A CA 1
ATOM 1494 C C . GLU A 1 213 ? -2.388 -8.846 -6.799 1.00 95.06 213 GLU A C 1
ATOM 1496 O O . GLU A 1 213 ? -2.431 -10.063 -6.597 1.00 95.06 213 GLU A O 1
ATOM 1501 N N . TYR A 1 214 ? -2.736 -7.950 -5.878 1.00 95.56 214 TYR A N 1
ATOM 1502 C CA . TYR A 1 214 ? -3.262 -8.250 -4.550 1.00 95.56 214 TYR A CA 1
ATOM 1503 C C . TYR A 1 214 ? -4.609 -7.564 -4.430 1.00 95.56 214 TYR A C 1
ATOM 1505 O O . TYR A 1 214 ? -4.670 -6.336 -4.465 1.00 95.56 214 TYR A O 1
ATOM 1513 N N . HIS A 1 215 ? -5.688 -8.321 -4.278 1.00 96.00 215 HIS A N 1
ATOM 1514 C CA . HIS A 1 215 ? -7.019 -7.730 -4.213 1.00 96.00 215 HIS A CA 1
ATOM 1515 C C . HIS A 1 215 ? -7.893 -8.370 -3.142 1.00 96.00 215 HIS A C 1
ATOM 1517 O O . HIS A 1 215 ? -7.698 -9.515 -2.717 1.00 96.00 215 HIS A O 1
ATOM 1523 N N . THR A 1 216 ? -8.862 -7.587 -2.685 1.00 95.44 216 THR A N 1
ATOM 1524 C CA . THR A 1 216 ? -9.926 -8.061 -1.807 1.00 95.44 216 THR A CA 1
ATOM 1525 C C . THR A 1 216 ? -10.903 -8.946 -2.577 1.00 95.44 216 THR A C 1
ATOM 1527 O O . THR A 1 216 ? -10.955 -8.896 -3.806 1.00 95.44 216 THR A O 1
ATOM 1530 N N . GLY A 1 217 ? -11.678 -9.753 -1.852 1.00 91.00 217 GLY A N 1
ATOM 1531 C CA . GLY A 1 217 ? -12.823 -10.477 -2.396 1.00 91.00 217 GLY A CA 1
ATOM 1532 C C . GLY A 1 217 ? -12.548 -11.363 -3.615 1.00 91.00 217 GLY A C 1
ATOM 1533 O O . GLY A 1 217 ? -11.434 -11.824 -3.880 1.00 91.00 217 GLY A O 1
ATOM 1534 N N . THR A 1 218 ? -13.622 -11.633 -4.351 1.00 87.25 218 THR A N 1
ATOM 1535 C CA . THR A 1 218 ? -13.591 -12.410 -5.597 1.00 87.25 218 THR A CA 1
ATOM 1536 C C . THR A 1 218 ? -13.855 -11.511 -6.796 1.00 87.25 218 THR A C 1
ATOM 1538 O O . THR A 1 218 ? -14.466 -10.453 -6.665 1.00 87.25 218 THR A O 1
ATOM 1541 N N . ALA A 1 219 ? -13.412 -11.941 -7.978 1.00 89.19 219 ALA A N 1
ATOM 1542 C CA . ALA A 1 219 ? -13.782 -11.282 -9.226 1.00 89.19 219 ALA A CA 1
ATOM 1543 C C . ALA A 1 219 ? -15.311 -11.320 -9.430 1.00 89.19 219 ALA A C 1
ATOM 1545 O O . ALA A 1 219 ? -15.924 -12.379 -9.262 1.00 89.19 219 ALA A O 1
ATOM 1546 N N . LEU A 1 220 ? -15.895 -10.173 -9.788 1.00 86.88 220 LEU A N 1
ATOM 1547 C CA . LEU A 1 220 ? -17.310 -9.977 -10.137 1.00 86.88 220 LEU A CA 1
ATOM 1548 C C . LEU A 1 220 ? -17.589 -10.214 -11.624 1.00 86.88 220 LEU A C 1
ATOM 1550 O O . LEU A 1 220 ? -16.730 -9.835 -12.454 1.00 86.88 220 LEU A O 1
#